Protein AF-R9INW6-F1 (afdb_monomer_lite)

Sequence (262 aa):
MNRKQKNWVVVGMIALAVILLAVSNKALAWGPTDRPTYTMAAPADHATFNSTTDSSSIGDERDFVKIVEKGVGGTYSSKIKLEPGKEYDVYIYFHNDASATYNDKDHNYAGVATDTRLVSSFPLELAAGEEGAVSGVISWASLADRDNVQKVWDEAWVTASENMTLHYVTGSAKIYNGGKANGNVLSANLFSEQGTYLGYDDLDGIVPGCDEYSGHVNYTIQTERMNKSITKPSLMMVIAAIVVSLLIVAAVIIFRRKRKGL

Foldseek 3Di:
DDDDDDDDPPPPPPPPPPDPPPPPDPDAQKDPPPDAAAAPVGFDQAFDKQRHQQDPPPHRSRQFKWKDFPPPPDDTDLEDEDEAQTKMKIKGKIARRHDLVCCDVVNPRRQKWALWFKAWDWAQWAAAQGKIWTKIKIWTDGPVGRPDIDIMMGTRMYTYNHTKGKDWPPQQKAKDAQELSHGPGWDPCSHPPSGWADFGHDSGRIAGHDDNRIIMIMTMMHMHHDPDDDDDDPPVNVVVVVVVVVVVVVVVVVVVVVVVVD

Secondary structure (DSSP, 8-state):
--------------------------S-SEE-TTS--BBTTB-BSS--BS-BSSBTTTBSTT--EEEEETTTTPPPBSEEEE-TT-EEEEEEEE-B-B-GGGGSTTTTTTT-EEEEEEEEE--SEE-TT-EEEEEEEEEEEESS-SSS-EEEEEEEEEEESSSEEEEE-TT--EEEESSTTTTPBPPGGGGSTT-EE--SSSSSS-B-SSGGG-EEEEEEEEEEE-SS---PPPHHHHHHHHHHHHHHHHHHHHHHHHHH--

Radius of gyration: 22.92 Å; chains: 1; bounding box: 42×69×60 Å

Structure (mmCIF, N/CA/C/O backbone):
data_AF-R9INW6-F1
#
_entry.id   AF-R9INW6-F1
#
loop_
_atom_site.group_PDB
_atom_site.id
_atom_site.type_symbol
_atom_site.label_atom_id
_atom_site.label_alt_id
_atom_site.label_comp_id
_atom_site.label_asym_id
_atom_site.label_entity_id
_atom_site.label_seq_id
_atom_site.pdbx_PDB_ins_code
_atom_site.Cartn_x
_atom_site.Cartn_y
_atom_site.Cartn_z
_atom_site.occupancy
_atom_site.B_iso_or_equiv
_atom_site.auth_seq_id
_atom_site.auth_comp_id
_atom_site.auth_asym_id
_atom_site.auth_atom_id
_atom_site.pdbx_PDB_model_num
ATOM 1 N N . MET A 1 1 ? 1.683 -54.802 33.602 1.00 41.62 1 MET A N 1
ATOM 2 C CA . MET A 1 1 ? 1.187 -54.291 32.309 1.00 41.62 1 MET A CA 1
ATOM 3 C C . MET A 1 1 ? -0.185 -53.656 32.519 1.00 41.62 1 MET A C 1
ATOM 5 O O . MET A 1 1 ? -1.157 -54.385 32.585 1.00 41.62 1 MET A O 1
ATOM 9 N N . ASN A 1 2 ? -0.260 -52.337 32.740 1.00 34.25 2 ASN A N 1
ATOM 10 C CA . ASN A 1 2 ? -1.267 -51.466 32.114 1.00 34.25 2 ASN A CA 1
ATOM 11 C C . ASN A 1 2 ? -1.062 -49.994 32.500 1.00 34.25 2 ASN A C 1
ATOM 13 O O . ASN A 1 2 ? -0.867 -49.636 33.659 1.00 34.25 2 ASN A O 1
ATOM 17 N N . ARG A 1 3 ? -1.030 -49.175 31.447 1.00 37.12 3 ARG A N 1
ATOM 18 C CA . ARG A 1 3 ? -0.662 -47.760 31.375 1.00 37.12 3 ARG A CA 1
ATOM 19 C C . ARG A 1 3 ? -1.661 -46.881 32.132 1.00 37.12 3 ARG A C 1
ATOM 21 O O . ARG A 1 3 ? -2.824 -46.822 31.756 1.00 37.12 3 ARG A O 1
ATOM 28 N N . LYS A 1 4 ? -1.190 -46.088 33.099 1.00 37.47 4 LYS A N 1
ATOM 29 C CA . LYS A 1 4 ? -1.870 -44.836 33.469 1.00 37.47 4 LYS A CA 1
ATOM 30 C C . LYS A 1 4 ? -1.496 -43.776 32.431 1.00 37.47 4 LYS A C 1
ATOM 32 O O . LYS A 1 4 ? -0.396 -43.228 32.480 1.00 37.47 4 LYS A O 1
ATOM 37 N N . GLN A 1 5 ? -2.389 -43.522 31.474 1.00 40.41 5 GLN A N 1
ATOM 38 C CA . GLN A 1 5 ? -2.328 -42.342 30.611 1.00 40.41 5 GLN A CA 1
ATOM 39 C C . GLN A 1 5 ? -2.392 -41.090 31.494 1.00 40.41 5 GLN A C 1
ATOM 41 O O . GLN A 1 5 ? -3.412 -40.793 32.111 1.00 40.41 5 GLN A O 1
ATOM 46 N N . LYS A 1 6 ? -1.275 -40.366 31.593 1.00 36.38 6 LYS A N 1
ATOM 47 C CA . LYS A 1 6 ? -1.270 -38.989 32.088 1.00 36.38 6 LYS A CA 1
ATOM 48 C C . LYS A 1 6 ? -1.663 -38.100 30.917 1.00 36.38 6 LYS A C 1
ATOM 50 O O . LYS A 1 6 ? -0.825 -37.817 30.067 1.00 36.38 6 LYS A O 1
ATOM 55 N N . ASN A 1 7 ? -2.922 -37.679 30.891 1.00 29.86 7 ASN A N 1
ATOM 56 C CA . ASN A 1 7 ? -3.390 -36.623 30.003 1.00 29.86 7 ASN A CA 1
ATOM 57 C C . ASN A 1 7 ? -2.601 -35.348 30.319 1.00 29.86 7 ASN A C 1
ATOM 59 O O . ASN A 1 7 ? -2.800 -34.717 31.356 1.00 29.86 7 ASN A O 1
ATOM 63 N N . TRP A 1 8 ? -1.654 -35.003 29.451 1.00 31.72 8 TRP A N 1
ATOM 64 C CA . TRP A 1 8 ? -1.099 -33.661 29.407 1.00 31.72 8 TRP A CA 1
ATOM 65 C C . TRP A 1 8 ? -2.109 -32.807 28.659 1.00 31.72 8 TRP A C 1
ATOM 67 O O . TRP A 1 8 ? -2.239 -32.911 27.443 1.00 31.72 8 TRP A O 1
ATOM 77 N N . VAL A 1 9 ? -2.842 -31.982 29.401 1.00 35.38 9 VAL A N 1
ATOM 78 C CA . VAL A 1 9 ? -3.532 -30.836 28.819 1.00 35.38 9 VAL A CA 1
ATOM 79 C C . VAL A 1 9 ? -2.435 -29.920 28.283 1.00 35.38 9 VAL A C 1
ATOM 81 O O . VAL A 1 9 ? -1.763 -29.219 29.040 1.00 35.38 9 VAL A O 1
ATOM 84 N N . VAL A 1 10 ? -2.186 -29.995 26.978 1.00 35.72 10 VAL A N 1
ATOM 85 C CA . VAL A 1 10 ? -1.446 -28.965 26.257 1.00 35.72 10 VAL A CA 1
ATOM 86 C C . VAL A 1 10 ? -2.385 -27.769 26.208 1.00 35.72 10 VAL A C 1
ATOM 88 O O . VAL A 1 10 ? -3.307 -27.726 25.401 1.00 35.72 10 VAL A O 1
ATOM 91 N N . VAL A 1 11 ? -2.198 -26.825 27.130 1.00 37.25 11 VAL A N 1
ATOM 92 C CA . VAL A 1 11 ? -2.799 -25.496 27.009 1.00 37.25 11 VAL A CA 1
ATOM 93 C C . VAL A 1 11 ? -2.090 -24.824 25.837 1.00 37.25 11 VAL A C 1
ATOM 95 O O . VAL A 1 11 ? -1.005 -24.266 25.988 1.00 37.25 11 VAL A O 1
ATOM 98 N N . GLY A 1 12 ? -2.666 -24.959 24.645 1.00 35.19 12 GLY A N 1
ATOM 99 C CA . GLY A 1 12 ? -2.312 -24.138 23.500 1.00 35.19 12 GLY A CA 1
ATOM 100 C C . GLY A 1 12 ? -2.815 -22.727 23.764 1.00 35.19 12 GLY A C 1
ATOM 101 O O . GLY A 1 12 ? -3.975 -22.428 23.503 1.00 35.19 12 GLY A O 1
ATOM 102 N N . MET A 1 13 ? -1.965 -21.870 24.327 1.00 35.41 13 MET A N 1
ATOM 103 C CA . MET A 1 13 ? -2.202 -20.433 24.275 1.00 35.41 13 MET A CA 1
ATOM 104 C C . MET A 1 13 ? -1.974 -19.993 22.831 1.00 35.41 13 MET A C 1
ATOM 106 O O . MET A 1 13 ? -0.833 -19.820 22.407 1.00 35.41 13 MET A O 1
ATOM 110 N N . ILE A 1 14 ? -3.054 -19.841 22.068 1.00 36.59 14 ILE A N 1
ATOM 111 C CA . ILE A 1 14 ? -3.031 -19.012 20.865 1.00 36.59 14 ILE A CA 1
ATOM 112 C C . ILE A 1 14 ? -2.934 -17.578 21.380 1.00 36.59 14 ILE A C 1
ATOM 114 O O . ILE A 1 14 ? -3.929 -16.971 21.770 1.00 36.59 14 ILE A O 1
ATOM 118 N N . ALA A 1 15 ? -1.708 -17.071 21.484 1.00 33.72 15 ALA A N 1
ATOM 119 C CA . ALA A 1 15 ? -1.478 -15.652 21.674 1.00 33.72 15 ALA A CA 1
ATOM 120 C C . ALA A 1 15 ? -1.827 -14.972 20.348 1.00 33.72 15 ALA A C 1
ATOM 122 O O . ALA A 1 15 ? -1.027 -14.970 19.415 1.00 33.72 15 ALA A O 1
ATOM 123 N N . LEU A 1 16 ? -3.047 -14.447 20.247 1.00 33.31 16 LEU A N 1
ATOM 124 C CA . LEU A 1 16 ? -3.368 -13.462 19.227 1.00 33.31 16 LEU A CA 1
ATOM 125 C C . LEU A 1 16 ? -2.551 -12.218 19.595 1.00 33.31 16 LEU A C 1
ATOM 127 O O . LEU A 1 16 ? -2.881 -11.511 20.548 1.00 33.31 16 LEU A O 1
ATOM 131 N N . ALA A 1 17 ? -1.410 -12.030 18.937 1.00 31.69 17 ALA A N 1
ATOM 132 C CA . ALA A 1 17 ? -0.592 -10.846 19.124 1.00 31.69 17 ALA A CA 1
ATOM 133 C C . ALA A 1 17 ? -1.387 -9.648 18.593 1.00 31.69 17 ALA A C 1
ATOM 135 O O . ALA A 1 17 ? -1.462 -9.418 17.391 1.00 31.69 17 ALA A O 1
ATOM 136 N N . VAL A 1 18 ? -2.036 -8.915 19.498 1.00 37.28 18 VAL A N 1
ATOM 137 C CA . VAL A 1 18 ? -2.578 -7.593 19.194 1.00 37.28 18 VAL A CA 1
ATOM 138 C C . VAL A 1 18 ? -1.373 -6.681 19.024 1.00 37.28 18 VAL A C 1
ATOM 140 O O . VAL A 1 18 ? -0.697 -6.332 19.994 1.00 37.28 18 VAL A O 1
ATOM 143 N N . ILE A 1 19 ? -1.066 -6.357 17.774 1.00 38.59 19 ILE A N 1
ATOM 144 C CA . ILE A 1 19 ? 0.015 -5.447 17.426 1.00 38.59 19 ILE A CA 1
ATOM 145 C C . ILE A 1 19 ? -0.443 -4.030 17.790 1.00 38.59 19 ILE A C 1
ATOM 147 O O . ILE A 1 19 ? -1.119 -3.350 17.026 1.00 38.59 19 ILE A O 1
ATOM 151 N N . LEU A 1 20 ? -0.074 -3.576 18.988 1.00 33.09 20 LEU A N 1
ATOM 152 C CA . LEU A 1 20 ? 0.017 -2.152 19.295 1.00 33.09 20 LEU A CA 1
ATOM 153 C C . LEU A 1 20 ? 1.351 -1.657 18.730 1.00 33.09 20 LEU A C 1
ATOM 155 O O . LEU A 1 20 ? 2.344 -1.562 19.453 1.00 33.09 20 LEU A O 1
ATOM 159 N N . LEU A 1 21 ? 1.394 -1.364 17.429 1.00 38.03 21 LEU A N 1
ATOM 160 C CA . LEU A 1 21 ? 2.463 -0.535 16.877 1.00 38.03 21 LEU A CA 1
ATOM 161 C C . LEU A 1 21 ? 2.268 0.870 17.450 1.00 38.03 21 LEU A C 1
ATOM 163 O O . LEU A 1 21 ? 1.513 1.683 16.927 1.00 38.03 21 LEU A O 1
ATOM 167 N N . ALA A 1 22 ? 2.922 1.144 18.577 1.00 36.22 22 ALA A N 1
ATOM 168 C CA . ALA A 1 22 ? 3.046 2.487 19.116 1.00 36.22 22 ALA A CA 1
ATOM 169 C C . ALA A 1 22 ? 3.996 3.295 18.219 1.00 36.22 22 ALA A C 1
ATOM 171 O O . ALA A 1 22 ? 5.137 3.565 18.586 1.00 36.22 22 ALA A O 1
ATOM 172 N N . VAL A 1 23 ? 3.529 3.685 17.033 1.00 39.75 23 VAL A N 1
ATOM 173 C CA . VAL A 1 23 ? 4.171 4.740 16.246 1.00 39.75 23 VAL A CA 1
ATOM 174 C C . VAL A 1 23 ? 3.598 6.064 16.741 1.00 39.75 23 VAL A C 1
ATOM 176 O O . VAL A 1 23 ? 2.730 6.668 16.123 1.00 39.75 23 VAL A O 1
ATOM 179 N N . SER A 1 24 ? 4.039 6.513 17.919 1.00 39.91 24 SER A N 1
ATOM 180 C CA . SER A 1 24 ? 3.830 7.906 18.318 1.00 39.91 24 SER A CA 1
ATOM 181 C C . SER A 1 24 ? 5.019 8.738 17.849 1.00 39.91 24 SER A C 1
ATOM 183 O O . SER A 1 24 ? 5.870 9.129 18.642 1.00 39.91 24 SER A O 1
ATOM 185 N N . ASN A 1 25 ? 5.063 9.024 16.554 1.00 38.31 25 ASN A N 1
ATOM 186 C CA . ASN A 1 25 ? 5.745 10.208 16.057 1.00 38.31 25 ASN A CA 1
ATOM 187 C C . ASN A 1 25 ? 4.697 11.029 15.318 1.00 38.31 25 ASN A C 1
ATOM 189 O O . ASN A 1 25 ? 4.257 10.677 14.234 1.00 38.31 25 ASN A O 1
ATOM 193 N N . LYS A 1 26 ? 4.280 12.140 15.928 1.00 49.81 26 LYS A N 1
ATOM 194 C CA . LYS A 1 26 ? 3.373 13.144 15.344 1.00 49.81 26 LYS A CA 1
ATOM 195 C C . LYS A 1 26 ? 4.037 13.917 14.180 1.00 49.81 26 LYS A C 1
ATOM 197 O O . LYS A 1 26 ? 3.711 15.079 13.956 1.00 49.81 26 LYS A O 1
ATOM 202 N N . ALA A 1 27 ? 4.996 13.315 13.477 1.00 44.34 27 ALA A N 1
ATOM 203 C CA . ALA A 1 27 ? 5.835 13.959 12.479 1.00 44.34 27 ALA A CA 1
ATOM 204 C C . ALA A 1 27 ? 6.010 13.047 11.255 1.00 44.34 27 ALA A C 1
ATOM 206 O O . ALA A 1 27 ? 6.706 12.039 11.330 1.00 44.34 27 ALA A O 1
ATOM 207 N N . LEU A 1 28 ? 5.399 13.518 10.160 1.00 50.91 28 LEU A N 1
ATOM 208 C CA . LEU A 1 28 ? 5.354 13.010 8.783 1.00 50.91 28 LEU A CA 1
ATOM 209 C C . LEU A 1 28 ? 4.454 11.784 8.578 1.00 50.91 28 LEU A C 1
ATOM 211 O O . LEU A 1 28 ? 4.684 10.734 9.156 1.00 50.91 28 LEU A O 1
ATOM 215 N N . ALA A 1 29 ? 3.411 11.987 7.761 1.00 70.44 29 ALA A N 1
ATOM 216 C CA . ALA A 1 29 ? 2.407 10.985 7.407 1.00 70.44 29 ALA A CA 1
ATOM 217 C C . ALA A 1 29 ? 2.980 9.858 6.535 1.00 70.44 29 ALA A C 1
ATOM 219 O O . ALA A 1 29 ? 2.350 8.827 6.426 1.00 70.44 29 ALA A O 1
ATOM 220 N N . TRP A 1 30 ? 4.179 10.033 5.968 1.00 83.62 30 TRP A N 1
ATOM 221 C CA . TRP A 1 30 ? 4.824 9.093 5.057 1.00 83.62 30 TRP A CA 1
ATOM 222 C C . TRP A 1 30 ? 6.335 9.023 5.270 1.00 83.62 30 TRP A C 1
ATOM 224 O O . TRP A 1 30 ? 6.972 9.984 5.713 1.00 83.62 30 TRP A O 1
ATOM 234 N N . GLY A 1 31 ? 6.935 7.884 4.921 1.00 88.69 31 GLY A N 1
ATOM 235 C CA . GLY A 1 31 ? 8.380 7.676 4.987 1.00 88.69 31 GLY A CA 1
ATOM 236 C C . GLY A 1 31 ? 8.869 6.445 4.210 1.00 88.69 31 GLY A C 1
ATOM 237 O O . GLY A 1 31 ? 8.050 5.739 3.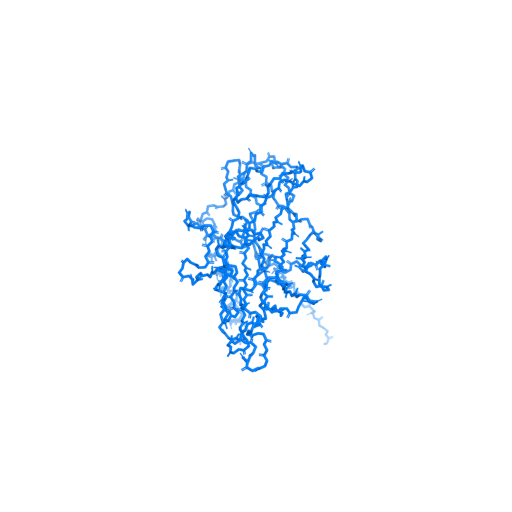620 1.00 88.69 31 GLY A O 1
ATOM 238 N N . PRO A 1 32 ? 10.193 6.206 4.121 1.00 90.62 32 PRO A N 1
ATOM 239 C CA . PRO A 1 32 ? 11.281 6.990 4.714 1.00 90.62 32 PRO A CA 1
ATOM 240 C C . PRO A 1 32 ? 11.343 8.419 4.174 1.00 90.62 32 PRO A C 1
ATOM 242 O O . PRO A 1 32 ? 10.980 8.665 3.026 1.00 90.62 32 PRO A O 1
ATOM 245 N N . THR A 1 33 ? 11.770 9.361 5.010 1.00 84.50 33 THR A N 1
ATOM 246 C CA . THR A 1 33 ? 11.747 10.806 4.710 1.00 84.50 33 THR A CA 1
ATOM 247 C C . THR A 1 33 ? 12.959 11.269 3.905 1.00 84.50 33 THR A C 1
ATOM 249 O O . THR A 1 33 ? 12.944 12.341 3.315 1.00 84.50 33 THR A O 1
ATOM 252 N N . ASP A 1 34 ? 14.017 10.468 3.915 1.00 85.88 34 ASP A N 1
ATOM 253 C CA . ASP A 1 34 ? 15.289 10.649 3.221 1.00 85.88 34 ASP A CA 1
ATOM 254 C C . ASP A 1 34 ? 15.361 9.877 1.892 1.00 85.88 34 ASP A C 1
ATOM 256 O O . ASP A 1 34 ? 16.408 9.875 1.244 1.00 85.88 34 ASP A O 1
ATOM 260 N N . ARG A 1 35 ? 14.261 9.236 1.464 1.00 89.88 35 ARG A N 1
ATOM 261 C CA . ARG A 1 35 ? 14.231 8.504 0.194 1.00 89.88 35 ARG A CA 1
ATOM 262 C C . ARG A 1 35 ? 14.317 9.457 -1.010 1.00 89.88 35 ARG A C 1
ATOM 264 O O . ARG A 1 35 ? 13.732 10.543 -0.954 1.00 89.88 35 ARG A O 1
ATOM 271 N N . PRO A 1 36 ? 14.994 9.062 -2.105 1.00 94.00 36 PRO A N 1
ATOM 272 C CA . PRO A 1 36 ? 14.962 9.808 -3.357 1.00 94.00 36 PRO A CA 1
ATOM 273 C C . PRO A 1 36 ? 13.531 10.008 -3.859 1.00 94.00 36 PRO A C 1
ATOM 275 O O . PRO A 1 36 ? 12.667 9.154 -3.669 1.00 94.00 36 PRO A O 1
ATOM 278 N N . THR A 1 37 ? 13.296 11.137 -4.516 1.00 96.25 37 THR A N 1
ATOM 279 C CA . THR A 1 37 ? 12.024 11.447 -5.171 1.00 96.25 37 THR A CA 1
ATOM 280 C C . THR A 1 37 ? 12.223 11.580 -6.665 1.00 96.25 37 THR A C 1
ATOM 282 O O . THR A 1 37 ? 13.268 12.058 -7.110 1.00 96.25 37 THR A O 1
ATOM 285 N N . TYR A 1 38 ? 11.187 11.237 -7.413 1.00 97.62 38 TYR A N 1
ATOM 286 C CA . TYR A 1 38 ? 11.186 11.213 -8.867 1.00 97.62 38 TYR A CA 1
ATOM 287 C C . TYR A 1 38 ? 10.062 12.087 -9.416 1.00 97.62 38 TYR A C 1
ATOM 289 O O . TYR A 1 38 ? 9.224 12.612 -8.672 1.00 97.62 38 TYR A O 1
ATOM 297 N N . THR A 1 39 ? 10.066 12.266 -10.730 1.00 97.56 39 THR A N 1
ATOM 298 C CA . THR A 1 39 ? 8.959 12.896 -11.447 1.00 97.56 39 THR A CA 1
ATOM 299 C C . THR A 1 39 ? 8.544 12.029 -12.620 1.00 97.56 39 THR A C 1
ATOM 301 O O . THR A 1 39 ? 9.339 11.236 -13.121 1.00 97.56 39 THR A O 1
ATOM 304 N N . MET A 1 40 ? 7.339 12.243 -13.134 1.00 94.12 40 MET A N 1
ATOM 305 C CA . MET A 1 40 ? 6.855 11.600 -14.362 1.00 94.12 40 MET A CA 1
ATOM 306 C C . MET A 1 40 ? 7.831 11.782 -15.540 1.00 94.12 40 MET A C 1
ATOM 308 O O . MET A 1 40 ? 7.964 10.915 -16.400 1.00 94.12 40 MET A O 1
ATOM 312 N N . ALA A 1 41 ? 8.532 12.921 -15.588 1.00 96.00 41 ALA A N 1
ATOM 313 C CA . ALA A 1 41 ? 9.523 13.227 -16.622 1.00 96.00 41 ALA A CA 1
ATOM 314 C C . ALA A 1 41 ? 10.914 12.617 -16.355 1.00 96.00 41 ALA A C 1
ATOM 316 O O . ALA A 1 41 ? 11.729 12.532 -17.275 1.00 96.00 41 ALA A O 1
ATOM 317 N N . ALA A 1 42 ? 11.199 12.228 -15.112 1.00 97.25 42 ALA A N 1
ATOM 318 C CA . ALA A 1 42 ? 12.457 11.636 -14.672 1.00 97.25 42 ALA A CA 1
ATOM 319 C C . ALA A 1 42 ? 12.176 10.467 -13.702 1.00 97.25 42 ALA A C 1
ATOM 321 O O . ALA A 1 42 ? 12.422 10.604 -12.498 1.00 97.25 42 ALA A O 1
ATOM 322 N N . PRO A 1 43 ? 11.630 9.345 -14.214 1.00 97.44 43 PRO A N 1
ATOM 323 C CA . PRO A 1 43 ? 11.335 8.150 -13.421 1.00 97.44 43 PRO A CA 1
ATOM 324 C C . PRO A 1 43 ? 12.611 7.476 -12.898 1.00 97.44 43 PRO A C 1
ATOM 326 O O . PRO A 1 43 ? 13.720 7.752 -13.367 1.00 97.44 43 PRO A O 1
ATOM 329 N N . ALA A 1 44 ? 12.454 6.562 -11.940 1.00 97.50 44 ALA A N 1
ATOM 330 C CA . ALA A 1 44 ? 13.570 5.824 -11.361 1.00 97.50 44 ALA A CA 1
ATOM 331 C C . ALA A 1 44 ? 14.202 4.846 -12.367 1.00 97.50 44 ALA A C 1
ATOM 333 O O . ALA A 1 44 ? 13.558 4.356 -13.297 1.00 97.50 44 ALA A O 1
ATOM 334 N N . ASP A 1 45 ? 15.478 4.528 -12.159 1.00 97.12 45 ASP A N 1
ATOM 335 C CA . ASP A 1 45 ? 16.213 3.517 -12.930 1.00 97.12 45 ASP A CA 1
ATOM 336 C C . ASP A 1 45 ? 16.192 2.119 -12.290 1.00 97.12 45 ASP A C 1
ATOM 338 O O . ASP A 1 45 ? 16.749 1.160 -12.825 1.00 97.12 45 ASP A O 1
ATOM 342 N N . HIS A 1 46 ? 15.525 1.989 -11.145 1.00 96.94 46 HIS A N 1
ATOM 343 C CA . HIS A 1 46 ? 15.373 0.746 -10.406 1.00 96.94 46 HIS A CA 1
ATOM 344 C C . HIS A 1 46 ? 14.052 0.725 -9.645 1.00 96.94 46 HIS A C 1
ATOM 346 O O . HIS A 1 46 ? 13.479 1.774 -9.340 1.00 96.94 46 HIS A O 1
ATOM 352 N N . ALA A 1 47 ? 13.601 -0.485 -9.310 1.00 97.69 47 ALA A N 1
ATOM 353 C CA . ALA A 1 47 ? 12.375 -0.720 -8.562 1.00 97.69 47 ALA A CA 1
ATOM 354 C C . ALA A 1 47 ? 12.297 0.155 -7.301 1.00 97.69 47 ALA A C 1
ATOM 356 O O . ALA A 1 47 ? 13.068 -0.037 -6.354 1.00 97.69 47 ALA A O 1
ATOM 357 N N . THR A 1 48 ? 11.346 1.085 -7.300 1.00 97.12 48 THR A N 1
ATOM 358 C CA . THR A 1 48 ? 11.120 2.081 -6.248 1.00 97.12 48 THR A CA 1
ATOM 359 C C . THR A 1 48 ? 9.636 2.374 -6.185 1.00 97.12 48 THR A C 1
ATOM 361 O O . THR A 1 48 ? 9.028 2.555 -7.229 1.00 97.12 48 THR A O 1
ATOM 364 N N . PHE A 1 49 ? 9.045 2.4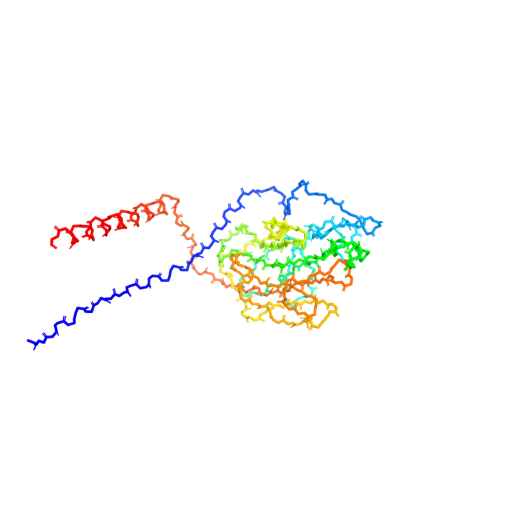28 -4.993 1.00 98.38 49 PHE A N 1
ATOM 365 C CA . PHE A 1 49 ? 7.609 2.674 -4.872 1.00 98.38 49 PHE A CA 1
ATOM 366 C C . PHE A 1 49 ? 7.267 4.089 -4.421 1.00 98.38 49 PHE A C 1
ATOM 368 O O . PHE A 1 49 ? 7.921 4.633 -3.522 1.00 98.38 49 PHE A O 1
ATOM 375 N N . ASN A 1 50 ? 6.175 4.619 -4.976 1.00 98.00 50 ASN A N 1
ATOM 376 C CA . ASN A 1 50 ? 5.415 5.754 -4.454 1.00 98.00 50 ASN A CA 1
ATOM 377 C C . ASN A 1 50 ? 6.293 6.959 -4.072 1.00 98.00 50 ASN A C 1
ATOM 379 O O . ASN A 1 50 ? 6.228 7.496 -2.966 1.00 98.00 50 ASN A O 1
ATOM 383 N N . SER A 1 51 ? 7.200 7.328 -4.956 1.00 97.06 51 SER A N 1
ATOM 384 C CA . SER A 1 51 ? 8.245 8.337 -4.807 1.00 97.06 51 SER A CA 1
ATOM 385 C C . SER A 1 51 ? 8.195 9.387 -5.919 1.00 97.06 51 SER A C 1
ATOM 387 O O . SER A 1 51 ? 8.946 10.365 -5.848 1.00 97.06 51 SER A O 1
ATOM 389 N N . THR A 1 52 ? 7.293 9.245 -6.894 1.00 97.56 52 THR A N 1
ATOM 390 C CA . THR A 1 52 ? 6.949 10.296 -7.860 1.00 97.56 52 THR A CA 1
ATOM 391 C C . THR A 1 52 ? 6.136 11.415 -7.203 1.00 97.56 52 THR A C 1
ATOM 393 O O . THR A 1 52 ? 5.147 11.168 -6.517 1.00 97.56 52 THR A O 1
ATOM 396 N N . THR A 1 53 ? 6.539 12.674 -7.403 1.00 96.81 53 THR A N 1
ATOM 397 C CA . THR A 1 53 ? 5.899 13.840 -6.749 1.00 96.81 53 THR A CA 1
ATOM 398 C C . THR A 1 53 ? 4.830 14.552 -7.586 1.00 96.81 53 THR A C 1
ATOM 400 O O . THR A 1 53 ? 4.152 15.444 -7.079 1.00 96.81 53 THR A O 1
ATOM 403 N N . ASP A 1 54 ? 4.703 14.208 -8.866 1.00 96.44 54 ASP A N 1
ATOM 404 C CA . ASP A 1 54 ? 3.848 14.885 -9.851 1.00 96.44 54 ASP A CA 1
ATOM 405 C C . ASP A 1 54 ? 3.035 13.898 -10.709 1.00 96.44 54 ASP A C 1
ATOM 407 O O . ASP A 1 54 ? 2.755 14.151 -11.883 1.00 96.44 54 ASP A O 1
ATOM 411 N N . SER A 1 55 ? 2.632 12.777 -10.107 1.00 93.44 55 SER A N 1
ATOM 412 C CA . SER A 1 55 ? 1.815 11.742 -10.738 1.00 93.44 55 SER A CA 1
ATOM 413 C C . SER A 1 55 ? 0.499 12.307 -11.250 1.00 93.44 55 SER A C 1
ATOM 415 O O . SER A 1 55 ? -0.233 13.002 -10.539 1.00 93.44 55 SER A O 1
ATOM 417 N N . SER A 1 56 ? 0.154 11.960 -12.487 1.00 91.69 56 SER A N 1
ATOM 418 C CA . SER A 1 56 ? -1.128 12.356 -13.077 1.00 91.69 56 SER A CA 1
ATOM 419 C C . SER A 1 56 ? -2.334 11.677 -12.410 1.00 91.69 56 SER A C 1
ATOM 421 O O . SER A 1 56 ? -3.450 12.189 -12.509 1.00 91.69 56 SER A O 1
ATOM 423 N N . SER A 1 57 ? -2.107 10.563 -11.703 1.00 88.69 57 SER A N 1
ATOM 424 C CA . SER A 1 57 ? -3.144 9.775 -11.030 1.00 88.69 57 SER A CA 1
ATOM 425 C C . SER A 1 57 ? -3.533 10.368 -9.677 1.00 88.69 57 SER A C 1
ATOM 427 O O . SER A 1 57 ? -4.717 10.593 -9.421 1.00 88.69 57 SER A O 1
ATOM 429 N N . ILE A 1 58 ? -2.548 10.612 -8.804 1.00 91.88 58 ILE A N 1
ATOM 430 C CA . ILE A 1 58 ? -2.791 11.020 -7.408 1.00 91.88 58 ILE A CA 1
ATOM 431 C C . ILE A 1 58 ? -1.973 12.238 -6.946 1.00 91.88 58 ILE A C 1
ATOM 433 O O . ILE A 1 58 ? -2.087 12.645 -5.791 1.00 91.88 58 ILE A O 1
ATOM 437 N N . GLY A 1 59 ? -1.189 12.865 -7.827 1.00 94.56 59 GLY A N 1
ATOM 438 C CA . GLY A 1 59 ? -0.293 13.965 -7.472 1.00 94.56 59 GLY A CA 1
ATOM 439 C C . GLY A 1 59 ? 0.984 13.466 -6.798 1.00 94.56 59 GLY A C 1
ATOM 440 O O . GLY A 1 59 ? 1.801 12.800 -7.425 1.00 94.56 59 GLY A O 1
ATOM 441 N N . ASP A 1 60 ? 1.182 13.808 -5.529 1.00 95.88 60 ASP A N 1
ATOM 442 C CA . ASP A 1 60 ? 2.346 13.345 -4.772 1.00 95.88 60 ASP A CA 1
ATOM 443 C C . ASP A 1 60 ? 2.103 11.920 -4.265 1.00 95.88 60 ASP A C 1
ATOM 445 O O . ASP A 1 60 ? 1.330 11.709 -3.328 1.00 95.88 60 ASP A O 1
ATOM 449 N N . GLU A 1 61 ? 2.759 10.932 -4.876 1.00 96.88 61 GLU A N 1
ATOM 450 C CA . GLU A 1 61 ? 2.499 9.519 -4.585 1.00 96.88 61 GLU A CA 1
ATOM 451 C C . GLU A 1 61 ? 2.970 9.084 -3.205 1.00 96.88 61 GLU A C 1
ATOM 453 O O . GLU A 1 61 ? 2.670 7.974 -2.772 1.00 96.88 61 GLU A O 1
ATOM 458 N N . ARG A 1 62 ? 3.691 9.944 -2.486 1.00 96.38 62 ARG A N 1
ATOM 459 C CA . ARG A 1 62 ? 4.141 9.653 -1.128 1.00 96.38 62 ARG A CA 1
ATOM 460 C C . ARG A 1 62 ? 2.981 9.694 -0.128 1.00 96.38 62 ARG A C 1
ATOM 462 O O . ARG A 1 62 ? 3.093 9.058 0.909 1.00 96.38 62 ARG A O 1
ATOM 469 N N . ASP A 1 63 ? 1.882 10.368 -0.470 1.00 94.94 63 ASP A N 1
ATOM 470 C CA . ASP A 1 63 ? 0.608 10.425 0.262 1.00 94.94 63 ASP A CA 1
ATOM 471 C C . ASP A 1 63 ? -0.401 9.457 -0.393 1.00 94.94 63 ASP A C 1
ATOM 473 O O . ASP A 1 63 ? -1.333 9.856 -1.099 1.00 94.94 63 ASP A O 1
ATOM 477 N N . PHE A 1 64 ? -0.149 8.155 -0.226 1.00 97.38 64 PHE A N 1
ATOM 478 C CA . PHE A 1 64 ? -0.818 7.057 -0.931 1.00 97.38 64 PHE A CA 1
ATOM 479 C C . PHE A 1 64 ? -1.883 6.304 -0.130 1.00 97.38 64 PHE A C 1
ATOM 481 O O . PHE A 1 64 ? -2.584 5.470 -0.706 1.00 97.38 64 PHE A O 1
ATOM 488 N N . VAL A 1 65 ? -2.036 6.576 1.163 1.00 98.19 65 VAL A N 1
ATOM 489 C CA . VAL A 1 65 ? -3.067 6.010 2.032 1.00 98.19 65 VAL A CA 1
ATOM 490 C C . VAL A 1 65 ? -4.130 7.062 2.286 1.00 98.19 65 VAL A C 1
ATOM 492 O O . VAL A 1 65 ? -3.902 8.113 2.882 1.00 98.19 65 VAL A O 1
ATOM 495 N N . LYS A 1 66 ? -5.347 6.760 1.850 1.00 97.38 66 LYS A N 1
ATOM 496 C CA . LYS A 1 66 ? -6.503 7.642 1.978 1.00 97.38 66 LYS A CA 1
ATOM 497 C C . LYS A 1 66 ? -7.690 6.892 2.548 1.00 97.38 66 LYS A C 1
ATOM 499 O O . LYS A 1 66 ? -7.770 5.669 2.481 1.00 97.38 66 LYS A O 1
ATOM 504 N N . ILE A 1 67 ? -8.652 7.635 3.071 1.00 98.19 67 ILE A N 1
ATOM 505 C CA . ILE A 1 67 ? -9.880 7.080 3.633 1.00 98.19 67 ILE A CA 1
ATOM 506 C C . ILE A 1 67 ? -11.084 7.949 3.273 1.00 98.19 67 ILE A C 1
ATOM 508 O O . ILE A 1 67 ? -10.968 9.166 3.126 1.00 98.19 67 ILE A O 1
ATOM 512 N N . VAL A 1 68 ? -12.247 7.322 3.121 1.00 98.00 68 VAL A N 1
ATOM 513 C CA . VAL A 1 68 ? -13.525 7.995 2.863 1.00 98.00 68 VAL A CA 1
ATOM 514 C C . VAL A 1 68 ? -14.665 7.260 3.565 1.00 98.00 68 VAL A C 1
ATOM 516 O O . VAL A 1 68 ? -14.591 6.053 3.783 1.00 98.00 68 VAL A O 1
ATOM 519 N N . GLU A 1 69 ? -15.740 7.967 3.919 1.00 98.25 69 GLU A N 1
ATOM 520 C CA . GLU A 1 69 ? -16.993 7.311 4.308 1.00 98.25 69 GLU A CA 1
ATOM 521 C C . GLU A 1 69 ? -17.596 6.589 3.095 1.00 98.25 69 GLU A C 1
ATOM 523 O O . GLU A 1 69 ? -17.731 7.153 2.003 1.00 98.25 69 GLU A O 1
ATOM 528 N N . LYS A 1 70 ? -17.952 5.321 3.278 1.00 97.25 70 LYS A N 1
ATOM 529 C CA . LYS A 1 70 ? -18.422 4.462 2.197 1.00 97.25 70 LYS A CA 1
ATOM 530 C C . LYS A 1 70 ? -19.855 4.799 1.799 1.00 97.25 70 LYS A C 1
ATOM 532 O O . LYS A 1 70 ? -20.725 5.005 2.638 1.00 97.25 70 LYS A O 1
ATOM 537 N N . GLY A 1 71 ? -20.119 4.800 0.492 1.00 92.81 71 GLY A N 1
ATOM 538 C CA . GLY A 1 71 ? -21.477 4.905 -0.056 1.00 92.81 71 GLY A CA 1
ATOM 539 C C . GLY A 1 71 ? -22.099 6.306 -0.045 1.00 92.81 71 GLY A C 1
ATOM 540 O O . GLY A 1 71 ? -23.251 6.441 -0.450 1.00 92.81 71 GLY A O 1
ATOM 541 N N . VAL A 1 72 ? -21.359 7.346 0.358 1.00 91.75 72 VAL A N 1
ATOM 542 C CA . VAL A 1 72 ? -21.865 8.736 0.409 1.00 91.75 72 VAL A CA 1
ATOM 543 C C . VAL A 1 72 ? -21.282 9.660 -0.669 1.00 91.75 72 VAL A C 1
ATOM 545 O O . VAL A 1 72 ? -21.611 10.842 -0.702 1.00 91.75 72 VAL A O 1
ATOM 548 N N . GLY A 1 73 ? -20.429 9.140 -1.562 1.00 88.88 73 GLY A N 1
ATOM 549 C CA . GLY A 1 73 ? -19.827 9.918 -2.656 1.00 88.88 73 GLY A CA 1
ATOM 550 C C . GLY A 1 73 ? -18.832 10.990 -2.192 1.00 88.88 73 GLY A C 1
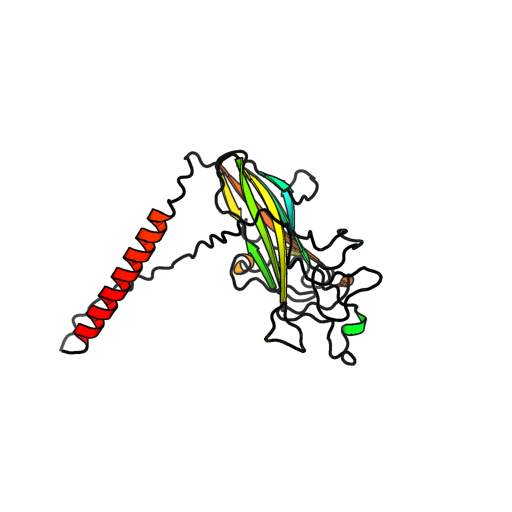ATOM 551 O O . GLY A 1 73 ? -18.711 12.029 -2.837 1.00 88.88 73 GLY A O 1
ATOM 552 N N . GLY A 1 74 ? -18.164 10.766 -1.056 1.00 90.25 74 GLY A N 1
ATOM 553 C CA . GLY A 1 74 ? -17.152 11.677 -0.521 1.00 90.25 74 GLY A CA 1
ATOM 554 C C . GLY A 1 74 ? -15.816 11.621 -1.269 1.00 90.25 74 GLY A C 1
ATOM 555 O O . GLY A 1 74 ? -15.583 10.755 -2.111 1.00 90.25 74 GLY A O 1
ATOM 556 N N . THR A 1 75 ? -14.914 12.534 -0.912 1.00 92.81 75 THR A N 1
ATOM 557 C CA . THR A 1 75 ? -13.536 12.564 -1.418 1.00 92.81 75 THR A CA 1
ATOM 558 C C . THR A 1 75 ? -12.610 11.822 -0.461 1.00 92.81 75 THR A C 1
ATOM 560 O O . THR A 1 75 ? -12.650 12.061 0.746 1.00 92.81 75 THR A O 1
ATOM 563 N N . TYR A 1 76 ? -11.745 10.967 -1.004 1.00 94.75 76 TYR A N 1
ATOM 564 C CA . TYR A 1 76 ? -10.650 10.343 -0.266 1.00 94.75 76 TYR A CA 1
ATOM 565 C C . TYR A 1 76 ? -9.734 11.397 0.369 1.00 94.75 76 TYR A C 1
ATOM 567 O O . TYR A 1 76 ? -9.249 12.304 -0.308 1.00 94.75 76 TYR A O 1
ATOM 575 N N . SER A 1 77 ? -9.487 11.281 1.672 1.00 94.50 77 SER A N 1
ATOM 576 C CA . SER A 1 77 ? -8.663 12.220 2.435 1.00 94.50 77 SER A CA 1
ATOM 577 C C . SER A 1 77 ? -7.631 11.492 3.294 1.00 94.50 77 SER A C 1
ATOM 579 O O . SER A 1 77 ? -7.808 10.330 3.650 1.00 94.50 77 SER A O 1
ATOM 581 N N . SER A 1 78 ? -6.562 12.189 3.686 1.00 94.69 78 SER A N 1
ATOM 582 C CA . SER A 1 78 ? -5.592 11.672 4.670 1.00 94.69 78 SER A CA 1
ATOM 583 C C . SER A 1 78 ? -6.048 11.916 6.115 1.00 94.69 78 SER A C 1
ATOM 585 O O . SER A 1 78 ? -5.322 11.596 7.052 1.00 94.69 78 SER A O 1
ATOM 587 N N . LYS A 1 79 ? -7.222 12.539 6.324 1.00 95.75 79 LYS A N 1
ATOM 588 C CA . LYS A 1 79 ? -7.808 12.816 7.645 1.00 95.75 79 LYS A CA 1
ATOM 589 C C . LYS A 1 79 ? -9.329 12.746 7.612 1.00 95.75 79 LYS A C 1
ATOM 591 O O . LYS A 1 79 ? -9.948 13.433 6.797 1.00 95.75 79 LYS A O 1
ATOM 596 N N . ILE A 1 80 ? -9.937 12.000 8.531 1.00 97.25 80 ILE A N 1
ATOM 597 C CA . ILE A 1 80 ? -11.399 11.902 8.639 1.00 97.25 80 ILE A CA 1
ATOM 598 C C . ILE A 1 80 ? -11.861 11.726 10.088 1.00 97.25 80 ILE A C 1
ATOM 600 O O . ILE A 1 80 ? -11.156 11.175 10.933 1.00 97.25 80 ILE A O 1
ATOM 604 N N . LYS A 1 81 ? -13.084 12.174 10.376 1.00 98.19 81 LYS A N 1
ATOM 605 C CA . LYS A 1 81 ? -13.776 11.860 11.625 1.00 98.19 81 LYS A CA 1
ATOM 606 C C . LYS A 1 81 ? -14.632 10.607 11.436 1.00 98.19 81 LYS A C 1
ATOM 608 O O . LYS A 1 81 ? -15.447 10.560 10.519 1.00 98.19 81 LYS A O 1
ATOM 613 N N . LEU A 1 82 ? -14.465 9.623 12.311 1.00 98.44 82 LEU A N 1
ATOM 614 C CA . LEU A 1 82 ? -15.266 8.404 12.324 1.00 98.44 82 LEU A CA 1
ATOM 615 C C . LEU A 1 82 ? -16.488 8.573 13.221 1.00 98.44 82 LEU A C 1
ATOM 617 O O . LEU A 1 82 ? -16.397 9.173 14.294 1.00 98.44 82 LEU A O 1
ATOM 621 N N . GLU A 1 83 ? -17.607 7.989 12.814 1.00 98.00 83 GLU A N 1
ATOM 622 C CA . GLU A 1 83 ? -18.836 7.890 13.595 1.00 98.00 83 GLU A CA 1
ATOM 623 C C . GLU A 1 83 ? -19.221 6.414 13.754 1.00 98.00 83 GLU A C 1
ATOM 625 O O . GLU A 1 83 ? -18.981 5.631 12.832 1.00 98.00 83 GLU A O 1
ATOM 630 N N . PRO A 1 84 ? -19.794 6.000 14.900 1.00 97.38 84 PRO A N 1
ATOM 631 C CA . PRO A 1 84 ? -20.215 4.618 15.098 1.00 97.38 84 PRO A CA 1
ATOM 632 C C . PRO A 1 84 ? -21.306 4.163 14.121 1.00 97.38 84 PRO A C 1
ATOM 634 O O . PRO A 1 84 ? -22.226 4.922 13.821 1.00 97.38 84 PRO A O 1
ATOM 637 N N . GLY A 1 85 ? -21.269 2.889 13.728 1.00 97.38 85 GLY A N 1
ATOM 638 C CA . GLY A 1 85 ? -22.283 2.266 12.873 1.00 97.38 85 GLY A CA 1
ATOM 639 C C . GLY A 1 85 ? -22.115 2.567 11.384 1.00 97.38 85 GLY A C 1
ATOM 640 O O . GLY A 1 85 ? -23.034 2.299 10.612 1.00 97.38 85 GLY A O 1
ATOM 641 N N . LYS A 1 86 ? -20.971 3.129 10.984 1.00 98.38 86 LYS A N 1
ATOM 642 C CA . LYS A 1 86 ? -20.653 3.474 9.597 1.00 98.38 86 LYS A CA 1
ATOM 643 C C . LYS A 1 86 ? -19.564 2.571 9.032 1.00 98.38 86 LYS A C 1
ATOM 645 O O . LYS A 1 86 ? -18.822 1.917 9.764 1.00 98.38 86 LYS A O 1
ATOM 650 N N . GLU A 1 87 ? -19.473 2.561 7.709 1.00 98.56 87 GLU A N 1
ATOM 651 C CA . GLU A 1 87 ? -18.394 1.916 6.970 1.00 98.56 87 GLU A CA 1
ATOM 652 C C . GLU A 1 87 ? -17.510 2.971 6.304 1.00 98.56 87 GLU A C 1
ATOM 654 O O . GLU A 1 87 ? -17.990 4.005 5.834 1.00 98.56 87 GLU A O 1
ATOM 659 N N . TYR A 1 88 ? -16.216 2.686 6.246 1.00 98.69 88 TYR A N 1
ATOM 660 C CA . TYR A 1 88 ? -15.203 3.547 5.657 1.00 98.69 88 TYR A CA 1
ATOM 661 C C . TYR A 1 88 ? -14.336 2.728 4.714 1.00 98.69 88 TYR A C 1
ATOM 663 O O . TYR A 1 88 ? -13.855 1.662 5.097 1.00 98.69 88 TYR A O 1
ATOM 671 N N . ASP A 1 89 ? -14.131 3.224 3.499 1.00 98.50 89 ASP A N 1
ATOM 672 C CA . ASP A 1 89 ? -13.220 2.606 2.544 1.00 98.50 89 ASP A CA 1
ATOM 673 C C . ASP A 1 89 ? -11.837 3.232 2.687 1.00 98.50 89 ASP A C 1
ATOM 675 O O . ASP A 1 89 ? -11.666 4.448 2.570 1.00 98.50 89 ASP A O 1
ATOM 679 N N . VAL A 1 90 ? -10.852 2.380 2.942 1.00 98.69 90 VAL A N 1
ATOM 680 C CA . VAL A 1 90 ? -9.430 2.711 2.895 1.00 98.69 90 VAL A CA 1
ATOM 681 C C . VAL A 1 90 ? -8.940 2.436 1.484 1.00 98.69 90 VAL A C 1
ATOM 683 O O . VAL A 1 90 ? -9.259 1.390 0.928 1.00 98.69 90 VAL A O 1
ATOM 686 N N . TYR A 1 91 ? -8.172 3.365 0.933 1.00 98.31 91 TYR A N 1
ATOM 687 C CA . TYR A 1 91 ? -7.537 3.304 -0.377 1.00 98.31 91 TYR A CA 1
ATOM 688 C C . TYR A 1 91 ? -6.026 3.382 -0.191 1.00 98.31 91 TYR A C 1
ATOM 690 O O . TYR A 1 91 ? -5.541 4.276 0.500 1.00 98.31 91 TYR A O 1
ATOM 698 N N . ILE A 1 92 ? -5.292 2.448 -0.788 1.00 98.75 92 ILE A N 1
ATOM 699 C CA . ILE A 1 92 ? -3.830 2.388 -0.733 1.00 98.75 92 ILE A CA 1
ATOM 700 C C . ILE A 1 92 ? -3.304 2.281 -2.159 1.00 98.75 92 ILE A C 1
ATOM 702 O O . ILE A 1 92 ? -3.421 1.221 -2.774 1.00 98.75 92 ILE A O 1
ATOM 706 N N . TYR A 1 93 ? -2.741 3.363 -2.687 1.00 98.69 93 TYR A N 1
ATOM 707 C CA . TYR A 1 93 ? -2.127 3.373 -4.013 1.00 98.69 93 TYR A CA 1
ATOM 708 C C . TYR A 1 93 ? -0.746 2.721 -3.987 1.00 98.69 93 TYR A C 1
ATOM 710 O O . TYR A 1 93 ? 0.016 2.901 -3.037 1.00 98.69 93 TYR A O 1
ATOM 718 N N . PHE A 1 94 ? -0.410 1.989 -5.043 1.00 98.75 94 PHE A N 1
ATOM 719 C CA . PHE A 1 94 ? 0.932 1.477 -5.272 1.00 98.75 94 PHE A CA 1
ATOM 720 C C . PHE A 1 94 ? 1.353 1.753 -6.712 1.00 98.75 94 PHE A C 1
ATOM 722 O O . PHE A 1 94 ? 0.597 1.529 -7.660 1.00 98.75 94 PHE A O 1
ATOM 729 N N . HIS A 1 95 ? 2.593 2.182 -6.873 1.00 98.62 95 HIS A N 1
ATOM 730 C CA . HIS A 1 95 ? 3.219 2.353 -8.171 1.00 98.62 95 HIS A CA 1
ATOM 731 C C . HIS A 1 95 ? 4.711 2.107 -8.030 1.00 98.62 95 HIS A C 1
ATOM 733 O O . HIS A 1 95 ? 5.348 2.673 -7.147 1.00 98.62 95 HIS A O 1
ATOM 739 N N . ASN A 1 96 ? 5.243 1.231 -8.879 1.00 98.50 96 ASN A N 1
ATOM 740 C CA . ASN A 1 96 ? 6.677 1.092 -9.051 1.00 98.50 96 ASN A CA 1
ATOM 741 C C . ASN A 1 96 ? 7.152 2.151 -10.061 1.00 98.50 96 ASN A C 1
ATOM 743 O O . ASN A 1 96 ? 7.009 1.964 -11.268 1.00 98.50 96 ASN A O 1
ATOM 747 N N . ASP A 1 97 ? 7.740 3.229 -9.551 1.00 98.19 97 ASP A N 1
ATOM 748 C CA . ASP A 1 97 ? 8.191 4.421 -10.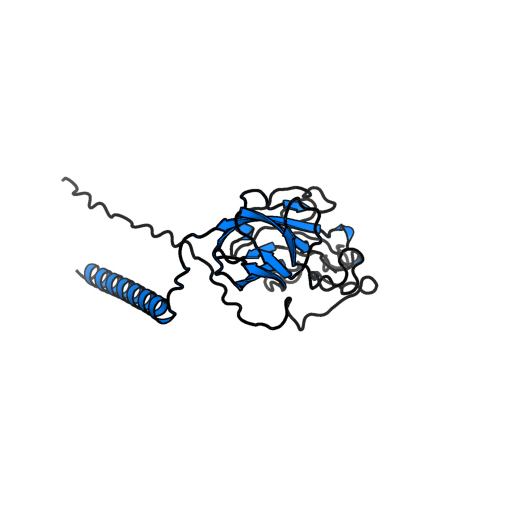280 1.00 98.19 97 ASP A CA 1
ATOM 749 C C . ASP A 1 97 ? 9.378 4.190 -11.219 1.00 98.19 97 ASP A C 1
ATOM 751 O O . ASP A 1 97 ? 9.903 5.135 -11.816 1.00 98.19 97 ASP A O 1
ATOM 755 N N . ALA A 1 98 ? 9.863 2.954 -11.327 1.00 97.88 98 ALA A N 1
ATOM 756 C CA . ALA A 1 98 ? 10.897 2.632 -12.289 1.00 97.88 98 ALA A CA 1
ATOM 757 C C . ALA A 1 98 ? 10.384 2.829 -13.721 1.00 97.88 98 ALA A C 1
ATOM 759 O O . ALA A 1 98 ? 9.267 2.447 -14.059 1.00 97.88 98 ALA A O 1
ATOM 760 N N . SER A 1 99 ? 11.217 3.374 -14.603 1.00 97.88 99 SER A N 1
ATOM 761 C CA . SER A 1 99 ? 10.890 3.431 -16.028 1.00 97.88 99 SER A CA 1
ATOM 762 C C . SER A 1 99 ? 10.757 2.029 -16.618 1.00 97.88 99 SER A C 1
ATOM 764 O O . SER A 1 99 ? 11.581 1.151 -16.344 1.00 97.88 99 SER A O 1
ATOM 766 N N . ALA A 1 100 ? 9.800 1.854 -17.534 1.00 97.44 100 ALA A N 1
ATOM 767 C CA . ALA A 1 100 ? 9.646 0.620 -18.300 1.00 97.44 100 ALA A CA 1
ATOM 768 C C . ALA A 1 100 ? 10.915 0.230 -19.080 1.00 97.44 100 ALA A C 1
ATOM 770 O O . ALA A 1 100 ? 11.127 -0.953 -19.342 1.00 97.44 100 ALA A O 1
ATOM 771 N N . THR A 1 101 ? 11.796 1.193 -19.387 1.00 97.94 101 THR A N 1
ATOM 772 C CA . THR A 1 101 ? 13.125 0.941 -19.971 1.00 97.94 101 THR A CA 1
ATOM 773 C C . THR A 1 101 ? 13.920 -0.100 -19.179 1.00 97.94 101 THR A C 1
ATOM 775 O O . THR A 1 101 ? 14.626 -0.900 -19.776 1.00 97.94 101 THR A O 1
ATOM 778 N N . TYR A 1 102 ? 13.789 -0.139 -17.849 1.00 97.56 102 TYR A N 1
ATOM 779 C CA . TYR A 1 102 ? 14.562 -1.041 -16.990 1.00 97.56 102 TYR A CA 1
ATOM 780 C C . TYR A 1 102 ? 13.861 -2.379 -16.714 1.00 97.56 102 TYR A C 1
ATOM 782 O O . TYR A 1 102 ? 14.361 -3.183 -15.924 1.00 97.56 102 TYR A O 1
ATOM 790 N N . ASN A 1 103 ? 12.720 -2.648 -17.358 1.00 97.38 103 ASN A N 1
ATOM 791 C CA . ASN A 1 103 ? 11.977 -3.902 -17.196 1.00 97.38 103 ASN A CA 1
ATOM 792 C C . ASN A 1 103 ? 12.516 -5.051 -18.061 1.00 97.38 103 ASN A C 1
ATOM 794 O O . ASN A 1 103 ? 11.985 -6.156 -17.989 1.00 97.38 103 ASN A O 1
ATOM 798 N N . ASP A 1 104 ? 13.518 -4.817 -18.906 1.00 96.88 104 ASP A N 1
ATOM 799 C CA . ASP A 1 104 ? 14.017 -5.822 -19.842 1.00 96.88 104 ASP A CA 1
ATOM 800 C C . ASP A 1 104 ? 15.271 -6.557 -19.341 1.00 96.88 104 ASP A C 1
ATOM 802 O O . ASP A 1 104 ? 15.896 -6.223 -18.332 1.00 96.88 104 ASP A O 1
ATOM 806 N N . LYS A 1 105 ? 15.649 -7.596 -20.087 1.00 96.50 105 LYS A N 1
ATOM 807 C CA . LYS A 1 105 ? 16.820 -8.419 -19.790 1.00 96.50 105 LYS A CA 1
ATOM 808 C C . LYS A 1 105 ? 18.141 -7.658 -19.929 1.00 96.50 105 LYS A C 1
ATOM 810 O O . LYS A 1 105 ? 19.074 -7.969 -19.191 1.00 96.50 105 LYS A O 1
ATOM 815 N N . ASP A 1 106 ? 18.235 -6.714 -20.859 1.00 97.19 106 ASP A N 1
ATOM 816 C CA . ASP A 1 106 ? 19.473 -5.977 -21.135 1.00 97.19 106 ASP A CA 1
ATOM 817 C C . ASP A 1 106 ? 19.815 -5.031 -19.972 1.00 97.19 106 ASP A C 1
ATOM 819 O O . ASP A 1 106 ? 20.987 -4.797 -19.676 1.00 97.19 106 ASP A O 1
ATOM 823 N N . HIS A 1 107 ? 18.794 -4.602 -19.228 1.00 96.44 107 HIS A N 1
ATOM 824 C CA . HIS A 1 107 ? 18.898 -3.861 -17.973 1.00 96.44 107 HIS A CA 1
ATOM 825 C C . HIS A 1 107 ? 18.827 -4.760 -16.728 1.00 96.44 107 HIS A C 1
ATOM 827 O O . HIS A 1 107 ? 18.641 -4.272 -15.613 1.00 96.44 107 HIS A O 1
ATOM 833 N N . ASN A 1 108 ? 18.978 -6.080 -16.889 1.00 95.81 108 ASN A N 1
ATOM 834 C CA . ASN A 1 108 ? 18.880 -7.081 -15.819 1.00 95.81 108 ASN A CA 1
ATOM 835 C C . ASN A 1 108 ? 17.572 -7.012 -15.010 1.00 95.81 108 ASN A C 1
ATOM 837 O O . ASN A 1 108 ? 17.549 -7.411 -13.845 1.00 95.81 108 ASN A O 1
ATOM 841 N N . TYR A 1 109 ? 16.490 -6.525 -15.624 1.00 96.81 109 TYR A N 1
ATOM 842 C CA . TYR A 1 109 ? 15.188 -6.301 -14.997 1.00 96.81 109 TYR A CA 1
ATOM 843 C C . TYR A 1 109 ? 15.267 -5.408 -13.745 1.00 96.81 109 TYR A C 1
ATOM 845 O O . TYR A 1 109 ? 14.526 -5.622 -12.785 1.00 96.81 109 TYR A O 1
ATOM 853 N N . ALA A 1 110 ? 16.175 -4.426 -13.719 1.00 97.19 110 ALA A N 1
ATOM 854 C CA . ALA A 1 110 ? 16.361 -3.531 -12.574 1.00 97.19 110 ALA A CA 1
ATOM 855 C C . ALA A 1 110 ? 15.078 -2.774 -12.179 1.00 97.19 110 ALA A C 1
ATOM 857 O O . ALA A 1 110 ? 14.873 -2.483 -10.999 1.00 97.19 110 ALA A O 1
ATOM 858 N N . GLY A 1 111 ? 14.197 -2.503 -13.145 1.00 97.50 111 GLY A N 1
ATOM 859 C CA . GLY A 1 111 ? 12.899 -1.866 -12.933 1.00 97.50 111 GLY A CA 1
ATOM 860 C C . GLY A 1 111 ? 11.814 -2.798 -12.398 1.00 97.50 111 GLY A C 1
ATOM 861 O O . GLY A 1 111 ? 10.745 -2.321 -12.039 1.00 97.50 111 GLY A O 1
ATOM 862 N N . VAL A 1 112 ? 12.057 -4.109 -12.296 1.00 98.06 112 VAL A N 1
ATOM 863 C CA . VAL A 1 112 ? 11.059 -5.076 -11.817 1.00 98.06 112 VAL A CA 1
ATOM 864 C C . VAL A 1 112 ? 11.227 -5.325 -10.321 1.00 98.06 112 VAL A C 1
ATOM 866 O O . VAL A 1 112 ? 12.234 -5.875 -9.864 1.00 98.06 112 VAL A O 1
ATOM 869 N N . ALA A 1 113 ? 10.201 -4.966 -9.554 1.00 98.38 113 ALA A N 1
ATOM 870 C CA . ALA A 1 113 ? 10.112 -5.288 -8.140 1.00 98.38 113 ALA A CA 1
ATOM 871 C C . ALA A 1 113 ? 9.695 -6.746 -7.934 1.00 98.38 113 ALA A C 1
ATOM 873 O O . ALA A 1 113 ? 8.899 -7.304 -8.694 1.00 98.38 113 ALA A O 1
ATOM 874 N N . THR A 1 114 ? 10.211 -7.360 -6.873 1.00 98.06 114 THR A N 1
ATOM 875 C CA . THR A 1 114 ? 9.901 -8.739 -6.489 1.00 98.06 114 THR A CA 1
ATOM 876 C C . THR A 1 114 ? 9.638 -8.867 -4.999 1.00 98.06 114 THR A C 1
ATOM 878 O O . THR A 1 114 ? 10.050 -8.014 -4.224 1.00 98.06 114 THR A O 1
ATOM 881 N N . ASP A 1 115 ? 8.949 -9.936 -4.591 1.00 97.69 115 ASP A N 1
ATOM 882 C CA . ASP A 1 115 ? 8.419 -10.078 -3.225 1.00 97.69 115 ASP A CA 1
ATOM 883 C C . ASP A 1 115 ? 7.652 -8.819 -2.767 1.00 97.69 115 ASP A C 1
ATOM 885 O O . ASP A 1 115 ? 7.683 -8.435 -1.601 1.00 97.69 115 ASP A O 1
ATOM 889 N N . THR A 1 116 ? 6.971 -8.158 -3.711 1.00 98.69 116 THR A N 1
ATOM 890 C CA . THR A 1 116 ? 6.199 -6.945 -3.449 1.00 98.69 116 THR A CA 1
ATOM 891 C C . THR A 1 116 ? 5.001 -7.282 -2.578 1.00 98.69 116 THR A C 1
ATOM 893 O O . THR A 1 116 ? 4.139 -8.083 -2.956 1.00 98.69 116 THR A O 1
ATOM 896 N N . ARG A 1 117 ? 4.930 -6.663 -1.404 1.00 98.69 117 ARG A N 1
ATOM 897 C CA . ARG A 1 117 ? 3.908 -6.935 -0.396 1.00 98.69 117 ARG A CA 1
ATOM 898 C C . ARG A 1 117 ? 3.284 -5.661 0.119 1.00 98.69 117 ARG A C 1
ATOM 900 O O . ARG A 1 117 ? 3.946 -4.634 0.227 1.00 98.69 117 ARG A O 1
ATOM 907 N N . LEU A 1 118 ? 2.027 -5.793 0.521 1.00 98.88 118 LEU A N 1
ATOM 908 C CA . LEU A 1 118 ? 1.311 -4.794 1.290 1.00 98.88 118 LEU A CA 1
ATOM 909 C C . LEU A 1 118 ? 1.001 -5.326 2.689 1.00 98.88 118 LEU A C 1
ATOM 911 O O . LEU A 1 118 ? 0.420 -6.405 2.846 1.00 98.88 118 LEU A O 1
ATOM 915 N N . VAL A 1 119 ? 1.344 -4.523 3.690 1.00 98.75 119 VAL A N 1
ATOM 916 C CA . VAL A 1 119 ? 0.869 -4.641 5.071 1.00 98.75 119 VAL A CA 1
ATOM 917 C C . VAL A 1 119 ? 0.020 -3.415 5.380 1.00 98.75 119 VAL A C 1
ATOM 919 O O . VAL A 1 119 ? 0.394 -2.299 5.033 1.00 98.75 119 VAL A O 1
ATOM 922 N N . SER A 1 120 ? -1.111 -3.600 6.051 1.00 98.25 120 SER A N 1
ATOM 923 C CA . SER A 1 120 ? -1.922 -2.501 6.568 1.00 98.25 120 SER A CA 1
ATOM 924 C C . SER A 1 120 ? -2.270 -2.726 8.033 1.00 98.25 120 SER A C 1
ATOM 926 O O . SER A 1 120 ? -2.348 -3.862 8.503 1.00 98.25 120 SER A O 1
ATOM 928 N N . SER A 1 121 ? -2.470 -1.641 8.774 1.00 97.25 121 SER A N 1
ATOM 929 C CA . SER A 1 121 ? -2.918 -1.698 10.164 1.00 97.25 121 SER A CA 1
ATOM 930 C C . SER A 1 121 ? -3.817 -0.515 10.499 1.00 97.25 121 SER A C 1
ATOM 932 O O . SER A 1 121 ? -3.721 0.540 9.879 1.00 97.25 121 SER A O 1
ATOM 934 N N . PHE A 1 122 ? -4.699 -0.695 11.475 1.00 97.62 122 PHE A N 1
ATOM 935 C CA . PHE A 1 122 ? -5.585 0.344 11.989 1.00 97.62 122 PHE A CA 1
ATOM 936 C C . PHE A 1 122 ? -5.899 0.057 13.468 1.00 97.62 122 PHE A C 1
ATOM 938 O O . PHE A 1 122 ? -5.784 -1.095 13.906 1.00 97.62 122 PHE A O 1
ATOM 945 N N . PRO A 1 123 ? -6.268 1.069 14.274 1.00 96.12 123 PRO A N 1
ATOM 946 C CA . PRO A 1 123 ? -6.648 0.858 15.669 1.00 96.12 123 PRO A CA 1
ATOM 947 C C . PRO A 1 123 ? -7.919 0.011 15.759 1.00 96.12 123 PRO A C 1
ATOM 949 O O . PRO A 1 123 ? -8.891 0.298 15.075 1.00 96.12 123 PRO A O 1
ATOM 952 N N . LEU A 1 124 ? -7.947 -0.989 16.641 1.00 95.75 124 LEU A N 1
ATOM 953 C CA . LEU A 1 124 ? -9.144 -1.818 16.861 1.00 95.75 124 LEU A CA 1
ATOM 954 C C . LEU A 1 124 ? -10.189 -1.135 17.755 1.00 95.75 124 LEU A C 1
ATOM 956 O O . LEU A 1 124 ? -11.362 -1.498 17.732 1.00 95.75 124 LEU A O 1
ATOM 960 N N . GLU A 1 125 ? -9.768 -0.145 18.543 1.00 95.50 125 GLU A N 1
ATOM 961 C CA . GLU A 1 125 ? -10.619 0.631 19.442 1.00 95.50 125 GLU A CA 1
ATOM 962 C C . GLU A 1 125 ? -10.120 2.078 19.508 1.00 95.50 125 GLU A C 1
ATOM 964 O O . GLU A 1 125 ? -8.910 2.316 19.523 1.00 95.50 125 GLU A O 1
ATOM 969 N N . LEU A 1 126 ? -11.042 3.038 19.590 1.00 94.88 126 LEU A N 1
ATOM 970 C CA . LEU A 1 126 ? -10.743 4.461 19.767 1.00 94.88 126 LEU A CA 1
ATOM 971 C C . LEU A 1 126 ? -11.718 5.097 20.759 1.00 94.88 126 LEU A C 1
ATOM 973 O O . LEU A 1 126 ? -12.933 4.885 20.676 1.00 94.88 126 LEU A O 1
ATOM 977 N N . ALA A 1 127 ? -11.198 5.891 21.697 1.00 95.69 127 ALA A N 1
ATOM 978 C CA . ALA A 1 127 ? -12.025 6.698 22.590 1.00 95.69 127 ALA A CA 1
ATOM 979 C C . ALA A 1 127 ? -12.549 7.949 21.869 1.00 95.69 127 ALA A C 1
ATOM 981 O O . ALA A 1 127 ? -11.969 8.405 20.887 1.00 95.69 127 ALA A O 1
ATOM 982 N N . ALA A 1 128 ? -13.621 8.555 22.379 1.00 95.25 128 ALA A N 1
ATOM 983 C CA . ALA A 1 128 ? -14.124 9.818 21.844 1.00 95.25 128 ALA A CA 1
ATOM 984 C C . ALA A 1 128 ? -13.019 10.897 21.807 1.00 95.25 128 ALA A C 1
ATOM 986 O O . ALA A 1 128 ? -12.377 11.179 22.820 1.00 95.25 128 ALA A O 1
ATOM 987 N N . GLY A 1 129 ? -12.813 11.506 20.639 1.00 94.75 129 GLY A N 1
ATOM 988 C CA . GLY A 1 129 ? -11.768 12.500 20.381 1.00 94.75 129 GLY A CA 1
ATOM 989 C C . GLY A 1 129 ? -10.360 11.925 20.194 1.00 94.75 129 GLY A C 1
ATOM 990 O O . GLY A 1 129 ? -9.435 12.692 19.933 1.00 94.75 129 GLY A O 1
ATOM 991 N N . GLU A 1 130 ? -10.174 10.609 20.318 1.00 95.50 130 GLU A N 1
ATOM 992 C CA . GLU A 1 130 ? -8.886 9.961 20.093 1.00 95.50 130 GLU A CA 1
ATOM 993 C C . GLU A 1 130 ? -8.553 9.902 18.600 1.00 95.50 130 GLU A C 1
ATOM 995 O O . GLU A 1 130 ? -9.407 9.578 17.770 1.00 95.50 130 GLU A O 1
ATOM 1000 N N . GLU A 1 131 ? -7.293 10.198 18.279 1.00 95.69 131 GLU A N 1
ATOM 1001 C CA . GLU A 1 131 ? -6.725 9.990 16.952 1.00 95.69 131 GLU A CA 1
ATOM 1002 C C . GLU A 1 131 ? -6.058 8.616 16.850 1.00 95.69 131 GLU A C 1
ATOM 1004 O O . GLU A 1 131 ? -5.341 8.196 17.759 1.00 95.69 131 GLU A O 1
ATOM 1009 N N . GLY A 1 132 ? -6.223 7.962 15.706 1.00 95.69 132 GLY A N 1
ATOM 1010 C CA . GLY A 1 132 ? -5.472 6.772 15.331 1.00 95.69 132 GLY A CA 1
ATOM 1011 C C . GLY A 1 132 ? -4.994 6.843 13.886 1.00 95.69 132 GLY A C 1
ATOM 1012 O O . GLY A 1 132 ? -5.508 7.632 13.094 1.00 95.69 132 GLY A O 1
ATOM 1013 N N . ALA A 1 133 ? -4.005 6.020 13.556 1.00 96.19 133 ALA A N 1
ATOM 1014 C CA . ALA A 1 133 ? -3.461 5.916 12.210 1.00 96.19 133 ALA A CA 1
ATOM 1015 C C . ALA A 1 133 ? -3.987 4.655 11.518 1.00 96.19 133 ALA A C 1
ATOM 1017 O O . ALA A 1 133 ? -3.955 3.564 12.090 1.00 96.19 133 ALA A O 1
ATOM 1018 N N . VAL A 1 134 ? -4.451 4.818 10.286 1.00 97.94 134 VAL A N 1
ATOM 1019 C CA . VAL A 1 134 ? -4.654 3.744 9.317 1.00 97.94 134 VAL A CA 1
ATOM 1020 C C . VAL A 1 134 ? -3.433 3.763 8.410 1.00 97.94 134 VAL A C 1
ATOM 1022 O O . VAL A 1 134 ? -3.254 4.718 7.660 1.00 97.94 134 VAL A O 1
ATOM 1025 N N . SER A 1 135 ? -2.576 2.751 8.509 1.00 97.31 135 SER A N 1
ATOM 1026 C CA . SER A 1 135 ? -1.296 2.716 7.801 1.00 97.31 135 SER A CA 1
ATOM 1027 C C . SER A 1 135 ? -1.288 1.721 6.650 1.00 97.31 135 SER A C 1
ATOM 1029 O O . SER A 1 135 ? -1.958 0.683 6.687 1.00 97.31 135 SER A O 1
ATOM 1031 N N . GLY A 1 136 ? -0.485 2.029 5.639 1.00 98.19 136 GLY A N 1
ATOM 1032 C CA . GLY A 1 136 ? -0.100 1.131 4.560 1.00 98.19 136 GLY A CA 1
ATOM 1033 C C . GLY A 1 136 ? 1.418 1.092 4.463 1.00 98.19 136 GLY A C 1
ATOM 1034 O O . GLY A 1 136 ? 2.067 2.132 4.473 1.00 98.19 136 GLY A O 1
ATOM 1035 N N . VAL A 1 137 ? 1.987 -0.106 4.381 1.00 98.62 137 VAL A N 1
ATOM 1036 C CA . VAL A 1 137 ? 3.420 -0.331 4.178 1.00 98.62 137 VAL A CA 1
ATOM 1037 C C . VAL A 1 137 ? 3.587 -1.201 2.947 1.00 98.62 137 VAL A C 1
ATOM 1039 O O . VAL A 1 137 ? 3.147 -2.353 2.938 1.00 98.62 137 VAL A O 1
ATOM 1042 N N . ILE A 1 138 ? 4.231 -0.651 1.925 1.00 98.81 138 ILE A N 1
ATOM 1043 C CA . ILE A 1 138 ? 4.617 -1.390 0.727 1.00 98.81 138 ILE A CA 1
ATOM 1044 C C . ILE A 1 138 ? 6.081 -1.763 0.890 1.00 98.81 138 ILE A C 1
ATOM 1046 O O . ILE A 1 138 ? 6.924 -0.893 1.102 1.00 98.81 138 ILE A O 1
ATOM 1050 N N . SER A 1 139 ? 6.384 -3.052 0.805 1.00 98.56 139 SER A N 1
ATOM 1051 C CA . SER A 1 139 ? 7.754 -3.560 0.821 1.00 98.56 139 SER A CA 1
ATOM 1052 C C . SER A 1 139 ? 8.053 -4.333 -0.445 1.00 98.56 139 SER A C 1
ATOM 1054 O O . SER A 1 139 ? 7.166 -4.992 -0.980 1.00 98.56 139 SER A O 1
ATOM 1056 N N . TRP A 1 140 ? 9.300 -4.299 -0.888 1.00 98.38 140 TRP A N 1
ATOM 1057 C CA . TRP A 1 140 ? 9.750 -5.038 -2.059 1.00 98.38 140 TRP A CA 1
ATOM 1058 C C . TRP A 1 140 ? 11.240 -5.354 -1.954 1.00 98.38 140 TRP A C 1
ATOM 1060 O O . TRP A 1 140 ? 11.982 -4.738 -1.190 1.00 98.38 140 TRP A O 1
ATOM 1070 N N . ALA A 1 141 ? 11.683 -6.301 -2.762 1.00 97.44 141 ALA A N 1
ATOM 1071 C CA . ALA A 1 141 ? 13.077 -6.565 -3.063 1.00 97.44 141 ALA A CA 1
ATOM 1072 C C . ALA A 1 141 ? 13.320 -6.373 -4.566 1.00 97.44 141 ALA A C 1
ATOM 1074 O O . ALA A 1 141 ? 12.383 -6.342 -5.370 1.00 97.44 141 ALA A O 1
ATOM 1075 N N . SER A 1 142 ? 14.582 -6.288 -4.973 1.00 92.06 142 SER A N 1
ATOM 1076 C CA . SER A 1 142 ? 14.950 -6.283 -6.394 1.00 92.06 142 SER A CA 1
ATOM 1077 C C . SER A 1 142 ? 15.457 -7.660 -6.820 1.00 92.06 142 SER A C 1
ATOM 1079 O O . SER A 1 142 ? 15.861 -8.469 -5.984 1.00 92.06 142 SER A O 1
ATOM 1081 N N . LEU A 1 143 ? 15.490 -7.942 -8.126 1.00 87.38 143 LEU A N 1
ATOM 1082 C CA . LEU A 1 143 ? 16.157 -9.157 -8.609 1.00 87.38 143 LEU A CA 1
ATOM 1083 C C . LEU A 1 143 ? 17.647 -9.196 -8.257 1.00 87.38 143 LEU A C 1
ATOM 1085 O O . LEU A 1 143 ? 18.171 -10.278 -7.995 1.00 87.38 143 LEU A O 1
ATOM 1089 N N . ALA A 1 144 ? 18.306 -8.036 -8.271 1.00 85.50 144 ALA A N 1
ATOM 1090 C CA . ALA A 1 144 ? 19.738 -7.906 -8.032 1.00 85.50 144 ALA A CA 1
ATOM 1091 C C . ALA A 1 144 ? 20.116 -8.065 -6.550 1.00 85.50 144 ALA A C 1
ATOM 1093 O O . ALA A 1 144 ? 21.227 -8.494 -6.249 1.00 85.50 144 ALA A O 1
ATOM 1094 N N . ASP A 1 145 ? 19.197 -7.739 -5.641 1.00 87.44 145 ASP A N 1
ATOM 1095 C CA . ASP A 1 145 ? 19.419 -7.758 -4.199 1.00 87.44 145 ASP A CA 1
ATOM 1096 C C . ASP A 1 145 ? 18.136 -8.192 -3.476 1.00 87.44 145 ASP A C 1
ATOM 1098 O O . ASP A 1 145 ? 17.248 -7.388 -3.178 1.00 87.44 145 ASP A O 1
ATOM 1102 N N . ARG A 1 146 ? 18.017 -9.510 -3.275 1.00 88.81 146 ARG A N 1
ATOM 1103 C CA . ARG A 1 146 ? 16.842 -10.163 -2.673 1.00 88.81 146 ARG A CA 1
ATOM 1104 C C . ARG A 1 146 ? 16.825 -10.086 -1.149 1.00 88.81 146 ARG A C 1
ATOM 1106 O O . ARG A 1 146 ? 15.756 -10.204 -0.558 1.00 88.81 146 ARG A O 1
ATOM 1113 N N . ASP A 1 147 ? 17.991 -9.904 -0.535 1.00 90.94 147 ASP A N 1
ATOM 1114 C CA . ASP A 1 147 ? 18.146 -9.882 0.921 1.00 90.94 147 ASP A CA 1
ATOM 1115 C C . ASP A 1 147 ? 17.950 -8.467 1.493 1.00 90.94 147 ASP A C 1
ATOM 1117 O O . ASP A 1 147 ? 17.644 -8.304 2.677 1.00 90.94 147 ASP A O 1
ATOM 1121 N N . ASN A 1 148 ? 18.074 -7.435 0.656 1.00 92.44 148 ASN A N 1
ATOM 1122 C CA . ASN A 1 148 ? 17.827 -6.045 1.018 1.00 92.44 148 ASN A CA 1
ATOM 1123 C C . ASN A 1 148 ? 16.384 -5.624 0.702 1.00 92.44 148 ASN A C 1
ATOM 1125 O O . ASN A 1 148 ? 16.078 -5.062 -0.353 1.00 92.44 148 ASN A O 1
ATOM 1129 N N . VAL A 1 149 ? 15.482 -5.909 1.639 1.00 95.81 149 VAL A N 1
ATOM 1130 C CA . VAL A 1 149 ? 14.073 -5.515 1.528 1.00 95.81 149 VAL A CA 1
ATOM 1131 C C . VAL A 1 149 ? 13.924 -4.013 1.770 1.00 95.81 149 VAL A C 1
ATOM 1133 O O . VAL A 1 149 ? 14.204 -3.500 2.856 1.00 95.81 149 VAL A O 1
ATOM 1136 N N . GLN A 1 150 ? 13.414 -3.323 0.759 1.00 96.62 150 GLN A N 1
ATOM 1137 C CA . GLN A 1 150 ? 13.049 -1.915 0.798 1.00 96.62 150 GLN A CA 1
ATOM 1138 C C . GLN A 1 150 ? 11.592 -1.752 1.231 1.00 96.62 150 GLN A C 1
ATOM 1140 O O . GLN A 1 150 ? 10.784 -2.677 1.114 1.00 96.62 150 GLN A O 1
ATOM 1145 N N . LYS A 1 151 ? 11.243 -0.571 1.750 1.00 97.12 151 LYS A N 1
ATOM 1146 C CA . LYS A 1 151 ? 9.864 -0.253 2.123 1.00 97.12 151 LYS A CA 1
ATOM 1147 C C . LYS A 1 151 ? 9.561 1.235 2.064 1.00 97.12 151 LYS A C 1
ATOM 1149 O O . LYS A 1 151 ? 10.424 2.058 2.365 1.00 97.12 151 LYS A O 1
ATOM 1154 N N . VAL A 1 152 ? 8.301 1.542 1.788 1.00 98.12 152 VAL A N 1
ATOM 1155 C CA . VAL A 1 152 ? 7.672 2.849 1.988 1.00 98.12 152 VAL A CA 1
ATOM 1156 C C . VAL A 1 152 ? 6.424 2.674 2.839 1.00 98.12 152 VAL A C 1
ATOM 1158 O O . VAL A 1 152 ? 5.793 1.617 2.823 1.00 98.12 152 VAL A O 1
ATOM 1161 N N . TRP A 1 153 ? 6.079 3.696 3.608 1.00 98.00 153 TRP A N 1
ATOM 1162 C CA . TRP A 1 153 ? 4.864 3.731 4.408 1.00 98.00 153 TRP A CA 1
ATOM 1163 C C . TRP A 1 153 ? 4.183 5.088 4.299 1.00 98.00 153 TRP A C 1
ATOM 1165 O O . TRP A 1 153 ? 4.851 6.093 4.044 1.00 98.00 153 TRP A O 1
ATOM 1175 N N . ASP A 1 154 ? 2.870 5.077 4.497 1.00 97.75 154 ASP A N 1
ATOM 1176 C CA . ASP A 1 154 ? 2.031 6.263 4.640 1.00 97.75 154 ASP A CA 1
ATOM 1177 C C . ASP A 1 154 ? 0.839 5.974 5.567 1.00 97.75 154 ASP A C 1
ATOM 1179 O O . ASP A 1 154 ? 0.486 4.809 5.810 1.00 97.75 154 ASP A O 1
ATOM 1183 N N . GLU A 1 155 ? 0.233 7.027 6.109 1.00 95.94 155 GLU A N 1
ATOM 1184 C CA . GLU A 1 155 ? -0.882 6.957 7.043 1.00 95.94 155 GLU A CA 1
ATOM 1185 C C . GLU A 1 155 ? -1.996 7.969 6.748 1.00 95.94 155 GLU A C 1
ATOM 1187 O O . GLU A 1 155 ? -1.788 9.184 6.690 1.00 95.94 155 GLU A O 1
ATOM 1192 N N . ALA A 1 156 ? -3.237 7.476 6.761 1.00 96.88 156 ALA A N 1
ATOM 1193 C CA . ALA A 1 156 ? -4.416 8.309 6.965 1.00 96.88 156 ALA A CA 1
ATOM 1194 C C . ALA A 1 156 ? -4.774 8.371 8.458 1.00 96.88 156 ALA A C 1
ATOM 1196 O O . ALA A 1 156 ? -4.764 7.364 9.167 1.00 96.88 156 ALA A O 1
ATOM 1197 N N . TRP A 1 157 ? -5.150 9.549 8.949 1.00 97.06 157 TRP A N 1
ATOM 1198 C CA . TRP A 1 157 ? -5.509 9.760 10.350 1.00 97.06 157 TRP A CA 1
ATOM 1199 C C . TRP A 1 157 ? -7.019 9.775 10.555 1.00 97.06 157 TRP A C 1
ATOM 1201 O O . TRP A 1 157 ? -7.768 10.472 9.870 1.00 97.06 157 TRP A O 1
ATOM 1211 N N . VAL A 1 158 ? -7.470 9.036 11.557 1.00 97.69 158 VAL A N 1
ATOM 1212 C CA . VAL A 1 158 ? -8.877 8.941 11.938 1.00 97.69 158 VAL A CA 1
ATOM 1213 C C . VAL A 1 158 ? -9.090 9.539 13.320 1.00 97.69 158 VAL A C 1
ATOM 1215 O O . VAL A 1 158 ? -8.278 9.320 14.212 1.00 97.69 158 VAL A O 1
ATOM 1218 N N . THR A 1 159 ? -10.184 10.271 13.525 1.00 98.00 159 THR A N 1
ATOM 1219 C CA . THR A 1 159 ? -10.592 10.760 14.853 1.00 98.00 159 THR A CA 1
ATOM 1220 C C . THR A 1 159 ? -11.970 10.228 15.210 1.00 98.00 159 THR A C 1
ATOM 1222 O O . THR A 1 159 ? -12.933 10.468 14.486 1.00 98.00 159 THR A O 1
ATOM 1225 N N . ALA A 1 160 ? -12.101 9.542 16.338 1.00 97.81 160 ALA A N 1
ATOM 1226 C CA . ALA A 1 160 ? -13.379 8.979 16.762 1.00 97.81 160 ALA A CA 1
ATOM 1227 C C . ALA A 1 160 ? -14.335 10.053 17.318 1.00 97.81 160 ALA A C 1
ATOM 1229 O O . ALA A 1 160 ? -13.962 10.857 18.173 1.00 97.81 160 ALA A O 1
ATOM 1230 N N . SER A 1 161 ? -15.594 10.077 16.866 1.00 97.62 161 SER A N 1
ATOM 1231 C CA . SER A 1 161 ? -16.630 10.962 17.424 1.00 97.62 161 SER A CA 1
ATOM 1232 C C . SER A 1 161 ? -17.099 10.533 18.818 1.00 97.62 161 SER A C 1
ATOM 1234 O O . SER A 1 161 ? -17.475 11.374 19.631 1.00 97.62 161 SER A O 1
ATOM 1236 N N . GLU A 1 162 ? -17.072 9.228 19.076 1.00 96.44 162 GLU A N 1
ATOM 1237 C CA . GLU A 1 162 ? -17.540 8.541 20.277 1.00 96.44 162 GLU A CA 1
ATOM 1238 C C . GLU A 1 162 ? -16.648 7.318 20.524 1.00 96.44 162 GLU A C 1
ATOM 1240 O O . GLU A 1 162 ? -15.900 6.910 19.638 1.00 96.44 162 GLU A O 1
ATOM 1245 N N . ASN A 1 163 ? -16.747 6.695 21.701 1.00 96.06 163 ASN A N 1
ATOM 1246 C CA . ASN A 1 163 ? -16.055 5.429 21.938 1.00 96.06 163 ASN A CA 1
ATOM 1247 C C . ASN A 1 163 ? -16.544 4.374 20.937 1.00 96.06 163 ASN A C 1
ATOM 1249 O O . ASN A 1 163 ? -17.750 4.114 20.849 1.00 96.06 163 ASN A O 1
ATOM 1253 N N . MET A 1 164 ? -15.619 3.746 20.218 1.00 97.12 164 MET A N 1
ATOM 1254 C CA . MET A 1 164 ? -15.955 2.768 19.188 1.00 97.12 164 MET A CA 1
ATOM 1255 C C . MET A 1 164 ? -14.892 1.692 19.015 1.00 97.12 164 MET A C 1
ATOM 1257 O O . MET A 1 164 ? -13.717 1.910 19.315 1.00 97.12 164 MET A O 1
ATOM 1261 N N . THR A 1 165 ? -15.322 0.546 18.503 1.00 97.19 165 THR A N 1
ATOM 1262 C CA . THR A 1 165 ? -14.443 -0.463 17.911 1.00 97.19 165 THR A CA 1
ATOM 1263 C C . THR A 1 165 ? -14.445 -0.324 16.394 1.00 97.19 165 THR A C 1
ATOM 1265 O O . THR A 1 165 ? -15.392 0.205 15.804 1.00 97.19 165 THR A O 1
ATOM 1268 N N . LEU A 1 166 ? -13.356 -0.757 15.770 1.00 98.06 166 LEU A N 1
ATOM 1269 C CA . LEU A 1 166 ? -13.168 -0.758 14.327 1.00 98.06 166 LEU A CA 1
ATOM 1270 C C . LEU A 1 166 ? -12.854 -2.188 13.898 1.00 98.06 166 LEU A C 1
ATOM 1272 O O . LEU A 1 166 ? -11.995 -2.847 14.486 1.00 98.06 166 LEU A O 1
ATOM 1276 N N . HIS A 1 167 ? -13.520 -2.654 12.848 1.00 97.62 167 HIS A N 1
ATOM 1277 C CA . HIS A 1 167 ? -13.399 -4.023 12.363 1.00 97.62 167 HIS A CA 1
ATOM 1278 C C . HIS A 1 167 ? -13.186 -4.041 10.859 1.00 97.62 167 HIS A C 1
ATOM 1280 O O . HIS A 1 167 ? -13.874 -3.349 10.113 1.00 97.62 167 HIS A O 1
ATOM 1286 N N . TYR A 1 168 ? -12.268 -4.878 10.392 1.00 98.06 168 TYR A N 1
ATOM 1287 C CA . TYR A 1 168 ? -12.149 -5.159 8.967 1.00 98.06 168 TYR A CA 1
ATOM 1288 C C . TYR A 1 168 ? -13.369 -5.954 8.486 1.00 98.06 168 TYR A C 1
ATOM 1290 O O . TYR A 1 168 ? -13.693 -7.011 9.038 1.00 98.06 168 TYR A O 1
ATOM 1298 N N . VAL A 1 169 ? -14.012 -5.492 7.413 1.00 98.00 169 VAL A N 1
ATOM 1299 C CA . VAL A 1 169 ? -15.076 -6.251 6.748 1.00 98.00 169 VAL A CA 1
ATOM 1300 C C . VAL A 1 169 ? -14.434 -7.366 5.928 1.00 98.00 169 VAL A C 1
ATOM 1302 O O . VAL A 1 169 ? -13.837 -7.126 4.877 1.00 98.00 169 VAL A O 1
ATOM 1305 N N . THR A 1 170 ? -14.543 -8.604 6.411 1.00 95.25 170 THR A N 1
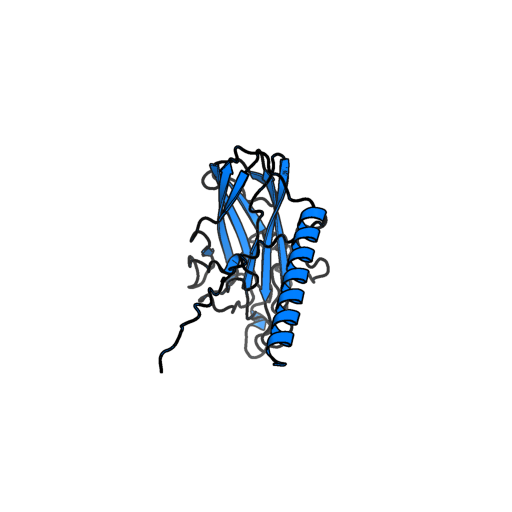ATOM 1306 C CA . THR A 1 170 ? -13.874 -9.766 5.806 1.00 95.25 170 THR A CA 1
ATOM 1307 C C . THR A 1 170 ? -14.224 -9.927 4.325 1.00 95.25 170 THR A C 1
ATOM 1309 O O . THR A 1 170 ? -15.392 -9.957 3.949 1.00 95.25 170 THR A O 1
ATOM 1312 N N . GLY A 1 171 ? -13.195 -10.057 3.483 1.00 95.75 171 GLY A N 1
ATOM 1313 C CA . GLY A 1 171 ? -13.332 -10.211 2.031 1.00 95.75 171 GLY A CA 1
ATOM 1314 C C . GLY A 1 171 ? -13.518 -8.898 1.263 1.00 95.75 171 GLY A C 1
ATOM 1315 O O . GLY A 1 171 ? -13.656 -8.935 0.041 1.00 95.75 171 GLY A O 1
ATOM 1316 N N . SER A 1 172 ? -13.512 -7.746 1.945 1.00 98.38 172 SER A N 1
ATOM 1317 C CA . SER A 1 172 ? -13.593 -6.437 1.283 1.00 98.38 172 SER A CA 1
ATOM 1318 C C . SER A 1 172 ? -12.274 -5.993 0.651 1.00 98.38 172 SER A C 1
ATOM 1320 O O . SER A 1 172 ? -12.316 -5.210 -0.293 1.00 98.38 172 SER A O 1
ATOM 1322 N N . ALA A 1 173 ? -11.129 -6.504 1.124 1.00 98.62 173 ALA A N 1
ATOM 1323 C CA . ALA A 1 173 ? -9.820 -6.151 0.586 1.00 98.62 173 ALA A CA 1
ATOM 1324 C C . ALA A 1 173 ? -9.660 -6.654 -0.853 1.00 98.62 173 ALA A C 1
ATOM 1326 O O . ALA A 1 173 ? -9.589 -7.863 -1.082 1.00 98.62 173 ALA A O 1
ATOM 1327 N N . LYS A 1 174 ? -9.586 -5.733 -1.815 1.00 98.75 174 LYS A N 1
ATOM 1328 C CA . LYS A 1 174 ? -9.427 -6.025 -3.243 1.00 98.75 174 LYS A CA 1
ATOM 1329 C C . LYS A 1 174 ? -8.359 -5.150 -3.873 1.00 98.75 174 LYS A C 1
ATOM 1331 O O . LYS A 1 174 ? -8.259 -3.972 -3.538 1.00 98.75 174 LYS A O 1
ATOM 1336 N N . ILE A 1 175 ? -7.606 -5.731 -4.800 1.00 98.81 175 ILE A N 1
ATOM 1337 C CA . ILE A 1 175 ? -6.669 -5.007 -5.664 1.00 98.81 175 ILE A CA 1
ATOM 1338 C C . ILE A 1 175 ? -7.387 -4.514 -6.922 1.00 98.81 175 ILE A C 1
ATOM 1340 O O . ILE A 1 175 ? -8.267 -5.198 -7.443 1.00 98.81 175 ILE A O 1
ATOM 1344 N N . TYR A 1 176 ? -6.993 -3.353 -7.424 1.00 98.69 176 TYR A N 1
ATOM 1345 C CA . TYR A 1 176 ? -7.476 -2.777 -8.671 1.00 98.69 176 TYR A CA 1
ATOM 1346 C C . TYR A 1 176 ? -6.290 -2.263 -9.484 1.00 98.69 176 TYR A C 1
ATOM 1348 O O . TYR A 1 176 ? -5.510 -1.450 -8.991 1.00 98.69 176 TYR A O 1
ATOM 1356 N N . ASN A 1 177 ? -6.143 -2.752 -10.711 1.00 98.19 177 ASN A N 1
ATOM 1357 C CA . ASN A 1 177 ? -5.067 -2.399 -11.640 1.00 98.19 177 ASN A CA 1
ATOM 1358 C C . ASN A 1 177 ? -5.506 -2.690 -13.092 1.00 98.19 177 ASN A C 1
ATOM 1360 O O . ASN A 1 177 ? -6.660 -3.044 -13.340 1.00 98.19 177 ASN A O 1
ATOM 1364 N N . GLY A 1 178 ? -4.603 -2.522 -14.061 1.00 98.00 178 GLY A N 1
ATOM 1365 C CA . GLY A 1 178 ? -4.883 -2.805 -15.476 1.00 98.00 178 GLY A CA 1
ATOM 1366 C C . GLY A 1 178 ? -4.759 -4.276 -15.905 1.00 98.00 178 GLY A C 1
ATOM 1367 O O . GLY A 1 178 ? -5.113 -4.596 -17.039 1.00 98.00 178 GLY A O 1
ATOM 1368 N N . GLY A 1 179 ? -4.252 -5.158 -15.039 1.00 98.00 179 GLY A N 1
ATOM 1369 C CA . GLY A 1 179 ? -3.889 -6.537 -15.374 1.00 98.00 179 GLY A CA 1
ATOM 1370 C C . GLY A 1 179 ? -4.945 -7.571 -14.984 1.00 98.00 179 GLY A C 1
ATOM 1371 O O . GLY A 1 179 ? -6.075 -7.251 -14.606 1.00 98.00 179 GLY A O 1
ATOM 1372 N N . LYS A 1 180 ? -4.583 -8.856 -15.063 1.00 98.44 180 LYS A N 1
ATOM 1373 C CA . LYS A 1 180 ? -5.488 -9.970 -14.709 1.00 98.44 180 LYS A CA 1
ATOM 1374 C C . LYS A 1 180 ? -5.779 -10.087 -13.213 1.00 98.44 180 LYS A C 1
ATOM 1376 O O . LYS A 1 180 ? -6.793 -10.689 -12.859 1.00 98.44 180 LYS A O 1
ATOM 1381 N N . ALA A 1 181 ? -4.943 -9.516 -12.342 1.00 98.12 181 ALA A N 1
ATOM 1382 C CA . ALA A 1 181 ? -5.195 -9.540 -10.905 1.00 98.12 181 ALA A CA 1
ATOM 1383 C C . ALA A 1 181 ? -6.320 -8.575 -10.494 1.00 98.12 181 ALA A C 1
ATOM 1385 O O . ALA A 1 181 ? -6.834 -8.677 -9.379 1.00 98.12 181 ALA A O 1
ATOM 1386 N N . ASN A 1 182 ? -6.711 -7.649 -11.373 1.00 98.69 182 ASN A N 1
ATOM 1387 C CA . ASN A 1 182 ? -7.727 -6.641 -11.109 1.00 98.69 182 ASN A CA 1
ATOM 1388 C C . ASN A 1 182 ? -9.032 -7.236 -10.549 1.00 98.69 182 ASN A C 1
ATOM 1390 O O . ASN A 1 182 ? -9.653 -8.121 -11.138 1.00 98.69 182 ASN A O 1
ATOM 1394 N N . GLY A 1 183 ? -9.481 -6.705 -9.414 1.00 98.50 183 GLY A N 1
ATOM 1395 C CA . GLY A 1 183 ? -10.689 -7.125 -8.709 1.00 98.50 183 GLY A CA 1
ATOM 1396 C C . GLY A 1 183 ? -10.516 -8.344 -7.799 1.00 98.50 183 GLY A C 1
ATOM 1397 O O . GLY A 1 183 ? -11.467 -8.689 -7.086 1.00 98.50 183 GLY A O 1
ATOM 1398 N N . ASN A 1 184 ? -9.339 -8.983 -7.775 1.00 98.62 184 ASN A N 1
ATOM 1399 C CA . ASN A 1 184 ? -9.084 -10.126 -6.902 1.00 98.62 184 ASN A CA 1
ATOM 1400 C C . ASN A 1 184 ? -9.114 -9.724 -5.427 1.00 98.62 184 ASN A C 1
ATOM 1402 O O . ASN A 1 184 ? -8.640 -8.659 -5.027 1.00 98.62 184 ASN A O 1
ATOM 1406 N N . VAL A 1 185 ? -9.656 -10.625 -4.607 1.00 98.31 185 VAL A N 1
ATOM 1407 C CA . VAL A 1 185 ? -9.655 -10.487 -3.149 1.00 98.31 185 VAL A CA 1
ATOM 1408 C C . VAL A 1 185 ? -8.261 -10.810 -2.617 1.00 98.31 185 VAL A C 1
ATOM 1410 O O . VAL A 1 185 ? -7.681 -11.838 -2.966 1.00 98.31 185 VAL A O 1
ATOM 1413 N N . LEU A 1 186 ? -7.739 -9.945 -1.752 1.00 98.19 186 LEU A N 1
ATOM 1414 C CA . LEU A 1 186 ? -6.444 -10.131 -1.108 1.00 98.19 186 LEU A CA 1
ATOM 1415 C C . LEU A 1 186 ? -6.547 -11.017 0.136 1.00 98.19 186 LEU A C 1
ATOM 1417 O O . LEU A 1 186 ? -7.585 -11.105 0.798 1.00 98.19 186 LEU A O 1
ATOM 1421 N N . SER A 1 187 ? -5.430 -11.655 0.484 1.00 95.75 187 SER A N 1
ATOM 1422 C CA . SER A 1 187 ? -5.325 -12.446 1.709 1.00 95.75 187 SER A CA 1
ATOM 1423 C C . SER A 1 187 ? -5.491 -11.568 2.951 1.00 95.75 187 SER A C 1
ATOM 1425 O O . SER A 1 187 ? -4.977 -10.451 3.013 1.00 95.75 187 SER A O 1
ATOM 1427 N N . ALA A 1 188 ? -6.112 -12.117 4.000 1.00 91.38 188 ALA A N 1
ATOM 1428 C CA . ALA A 1 188 ? -6.165 -11.480 5.317 1.00 91.38 188 ALA A CA 1
ATOM 1429 C C . ALA A 1 188 ? -4.772 -11.283 5.950 1.00 91.38 188 ALA A C 1
ATOM 1431 O O . ALA A 1 188 ? -4.638 -10.494 6.885 1.00 91.38 188 ALA A O 1
ATOM 1432 N N . ASN A 1 189 ? -3.727 -11.924 5.406 1.00 94.62 189 ASN A N 1
ATOM 1433 C CA . ASN A 1 189 ? -2.336 -11.633 5.762 1.00 94.62 189 ASN A CA 1
ATOM 1434 C C . ASN A 1 189 ? -1.959 -10.158 5.541 1.00 94.62 189 ASN A C 1
ATOM 1436 O O . ASN A 1 189 ? -0.958 -9.724 6.104 1.00 94.62 189 ASN A O 1
ATOM 1440 N N . LEU A 1 190 ? -2.761 -9.385 4.793 1.00 97.56 190 LEU A N 1
ATOM 1441 C CA . LEU A 1 190 ? -2.702 -7.921 4.740 1.00 97.56 190 LEU A CA 1
ATOM 1442 C C . LEU A 1 190 ? -2.554 -7.282 6.133 1.00 97.56 190 LEU A C 1
ATOM 1444 O O . LEU A 1 190 ? -1.809 -6.322 6.275 1.00 97.56 190 LEU A O 1
ATOM 1448 N N . PHE A 1 191 ? -3.208 -7.831 7.160 1.00 97.06 191 PHE A N 1
ATOM 1449 C CA . PHE A 1 191 ? -3.158 -7.323 8.539 1.00 97.06 191 PHE A CA 1
ATOM 1450 C C . PHE A 1 191 ? -2.166 -8.089 9.432 1.00 97.06 191 PHE A C 1
ATOM 1452 O O . PHE A 1 191 ? -2.324 -8.146 10.651 1.00 97.06 191 PHE A O 1
ATOM 1459 N N . SER A 1 192 ? -1.161 -8.727 8.831 1.00 94.44 192 SER A N 1
ATOM 1460 C CA . SER A 1 192 ? -0.102 -9.471 9.521 1.00 94.44 192 SER A CA 1
ATOM 1461 C C . SER A 1 192 ? 1.275 -8.950 9.121 1.00 94.44 192 SER A C 1
ATOM 1463 O O . SER A 1 192 ? 1.421 -8.324 8.076 1.00 94.44 192 SER A O 1
ATOM 1465 N N . GLU A 1 193 ? 2.306 -9.286 9.898 1.00 90.00 193 GLU A N 1
ATOM 1466 C CA . GLU A 1 193 ? 3.700 -8.939 9.573 1.00 90.00 193 GLU A CA 1
ATOM 1467 C C . GLU A 1 193 ? 4.157 -9.482 8.208 1.00 90.00 193 GLU A C 1
ATOM 1469 O O . GLU A 1 193 ? 5.029 -8.901 7.572 1.00 90.00 193 GLU A O 1
ATOM 1474 N N . GLN A 1 194 ? 3.552 -10.578 7.738 1.00 93.38 194 GLN A N 1
ATOM 1475 C CA . GLN A 1 194 ? 3.885 -11.198 6.456 1.00 93.38 194 GLN A CA 1
ATOM 1476 C C . GLN A 1 194 ? 3.352 -10.410 5.249 1.00 93.38 194 GLN A C 1
ATOM 1478 O O . GLN A 1 194 ? 3.873 -10.561 4.140 1.00 93.38 194 GLN A O 1
ATOM 1483 N N . GLY A 1 195 ? 2.288 -9.627 5.440 1.00 97.38 195 GLY A N 1
ATOM 1484 C CA . GLY A 1 195 ? 1.575 -8.948 4.364 1.00 97.38 195 GLY A CA 1
ATOM 1485 C C . GLY A 1 195 ? 0.933 -9.888 3.341 1.00 97.38 195 GLY A C 1
ATOM 1486 O O . GLY A 1 195 ? 1.012 -11.120 3.408 1.00 97.38 195 GLY A O 1
ATOM 1487 N N . THR A 1 196 ? 0.294 -9.286 2.348 1.00 98.44 196 THR A N 1
ATOM 1488 C CA . THR A 1 196 ? -0.207 -9.974 1.153 1.00 98.44 196 THR A CA 1
ATOM 1489 C C . THR A 1 196 ? 0.623 -9.580 -0.055 1.00 98.44 196 THR A C 1
ATOM 1491 O O . THR A 1 196 ? 1.099 -8.451 -0.133 1.00 98.44 196 THR A O 1
ATOM 1494 N N . TYR A 1 197 ? 0.774 -10.496 -1.006 1.00 98.62 197 TYR A N 1
ATOM 1495 C CA . TYR A 1 197 ? 1.397 -10.171 -2.280 1.00 98.62 197 TYR A CA 1
ATOM 1496 C C . TYR A 1 197 ? 0.548 -9.187 -3.083 1.00 98.62 197 TYR A C 1
ATOM 1498 O O . TYR A 1 197 ? -0.683 -9.282 -3.089 1.00 98.62 197 TYR A O 1
ATOM 1506 N N . LEU A 1 198 ? 1.238 -8.271 -3.756 1.00 98.75 198 LEU A N 1
ATOM 1507 C CA . LEU A 1 198 ? 0.719 -7.467 -4.857 1.00 98.75 198 LEU A CA 1
ATOM 1508 C C . LEU A 1 198 ? 1.279 -8.008 -6.177 1.00 98.75 198 LEU A C 1
ATOM 1510 O O . LEU A 1 198 ? 2.279 -8.720 -6.180 1.00 98.75 198 LEU A O 1
ATOM 1514 N N . GLY A 1 199 ? 0.651 -7.659 -7.291 1.00 98.06 199 GLY A N 1
ATOM 1515 C CA . GLY A 1 199 ? 1.143 -7.995 -8.623 1.00 98.06 199 GLY A CA 1
ATOM 1516 C C . GLY A 1 199 ? 0.161 -7.555 -9.702 1.00 98.06 199 GLY A C 1
ATOM 1517 O O . GLY A 1 199 ? -0.965 -7.147 -9.397 1.00 98.06 199 GLY A O 1
ATOM 1518 N N . TYR A 1 200 ? 0.612 -7.570 -10.955 1.00 98.31 200 TYR A N 1
ATOM 1519 C CA . TYR A 1 200 ? -0.172 -7.047 -12.077 1.00 98.31 200 TYR A CA 1
ATOM 1520 C C . TYR A 1 200 ? -1.170 -8.072 -12.629 1.00 98.31 200 TYR A C 1
ATOM 1522 O O . TYR A 1 200 ? -2.380 -7.845 -12.612 1.00 98.31 200 TYR A O 1
ATOM 1530 N N . ASP A 1 201 ? -0.666 -9.223 -13.075 1.00 98.12 201 ASP A N 1
ATOM 1531 C CA . ASP A 1 201 ? -1.486 -10.313 -13.611 1.00 98.12 201 ASP A CA 1
ATOM 1532 C C . ASP A 1 201 ? -1.854 -11.354 -12.549 1.00 98.12 201 ASP A C 1
ATOM 1534 O O . ASP A 1 201 ? -2.970 -11.870 -12.551 1.00 98.12 201 ASP A O 1
ATOM 1538 N N . ASP A 1 202 ? -0.950 -11.606 -11.608 1.00 98.12 202 ASP A N 1
ATOM 1539 C CA . ASP A 1 202 ? -1.113 -12.561 -10.518 1.00 98.12 202 ASP A CA 1
ATOM 1540 C C . ASP A 1 202 ? -0.674 -11.918 -9.193 1.00 98.12 202 ASP A C 1
ATOM 1542 O O . ASP A 1 202 ? 0.080 -10.950 -9.177 1.00 98.12 202 ASP A O 1
ATOM 1546 N N . LEU A 1 203 ? -1.142 -12.439 -8.055 1.00 98.19 203 LEU A N 1
ATOM 1547 C CA . LEU A 1 203 ? -0.719 -11.981 -6.721 1.00 98.19 203 LEU A CA 1
ATOM 1548 C C . LEU A 1 203 ? 0.582 -12.684 -6.295 1.00 98.19 203 LEU A C 1
ATOM 1550 O O . LEU A 1 203 ? 0.601 -13.429 -5.313 1.00 98.19 203 LEU A O 1
ATOM 1554 N N . ASP A 1 204 ? 1.650 -12.492 -7.064 1.00 97.88 204 ASP A N 1
ATOM 1555 C CA . ASP A 1 204 ? 2.916 -13.235 -6.964 1.00 97.88 204 ASP A CA 1
ATOM 1556 C C . ASP A 1 204 ? 4.103 -12.403 -6.439 1.00 97.88 204 ASP A C 1
ATOM 1558 O O . ASP A 1 204 ? 5.208 -12.921 -6.259 1.00 97.88 204 ASP A O 1
ATOM 1562 N N . GLY A 1 205 ? 3.880 -11.119 -6.155 1.00 98.06 205 GLY A N 1
ATOM 1563 C CA . GLY A 1 205 ? 4.907 -10.192 -5.696 1.00 98.06 205 GLY A CA 1
ATOM 1564 C C . GLY A 1 205 ? 5.720 -9.557 -6.820 1.00 98.06 205 GLY A C 1
ATOM 1565 O O . GLY A 1 205 ? 6.663 -8.828 -6.506 1.00 98.06 205 GLY A O 1
ATOM 1566 N N . ILE A 1 206 ? 5.408 -9.817 -8.093 1.00 98.12 206 ILE A N 1
ATOM 1567 C CA . ILE A 1 206 ? 6.112 -9.247 -9.243 1.00 98.12 206 ILE A CA 1
ATOM 1568 C C . ILE A 1 206 ? 5.360 -8.010 -9.737 1.00 98.12 206 ILE A C 1
ATOM 1570 O O . ILE A 1 206 ? 4.205 -8.081 -10.161 1.00 98.12 206 ILE A O 1
ATOM 1574 N N . VAL A 1 207 ? 6.034 -6.861 -9.705 1.00 98.44 207 VAL A N 1
ATOM 1575 C CA . VAL A 1 207 ? 5.477 -5.583 -10.171 1.00 98.44 207 VAL A CA 1
ATOM 1576 C C . VAL A 1 207 ? 6.500 -4.899 -11.082 1.00 98.44 207 VAL A C 1
ATOM 1578 O O . VAL A 1 207 ? 7.517 -4.403 -10.587 1.00 98.44 207 VAL A O 1
ATOM 1581 N N . PRO A 1 208 ? 6.280 -4.882 -12.410 1.00 98.12 208 PRO A N 1
ATOM 1582 C CA . PRO A 1 208 ? 7.121 -4.127 -13.336 1.00 98.12 208 PRO A CA 1
ATOM 1583 C C . PRO A 1 208 ? 7.023 -2.617 -13.090 1.00 98.12 208 PRO A C 1
ATOM 1585 O O . PRO A 1 208 ? 6.071 -2.144 -12.471 1.00 98.12 208 PRO A O 1
ATOM 1588 N N . GLY A 1 209 ? 8.018 -1.867 -13.557 1.00 97.62 209 GLY A N 1
ATOM 1589 C CA . GLY A 1 209 ? 8.011 -0.409 -13.495 1.00 97.62 209 GLY A CA 1
ATOM 1590 C C . GLY A 1 209 ? 7.097 0.230 -14.538 1.00 97.62 209 GLY A C 1
ATOM 1591 O O . GLY A 1 209 ? 6.941 -0.338 -15.625 1.00 97.62 209 GLY A O 1
ATOM 1592 N N . CYS A 1 210 ? 6.606 1.433 -14.221 1.00 96.88 210 CYS A N 1
ATOM 1593 C CA . CYS A 1 210 ? 5.802 2.367 -15.022 1.00 96.88 210 CYS A CA 1
ATOM 1594 C C . CYS A 1 210 ? 4.297 2.349 -14.703 1.00 96.88 210 CYS A C 1
ATOM 1596 O O . CYS A 1 210 ? 3.744 1.353 -14.228 1.00 96.88 210 CYS A O 1
ATOM 1598 N N . ASP A 1 211 ? 3.635 3.469 -15.011 1.00 95.31 211 ASP A N 1
ATOM 1599 C CA . ASP A 1 211 ? 2.253 3.787 -14.638 1.00 95.31 211 ASP A CA 1
ATOM 1600 C C . ASP A 1 211 ? 1.242 2.704 -15.034 1.00 95.31 211 ASP A C 1
ATOM 1602 O O . ASP A 1 211 ? 0.263 2.471 -14.325 1.00 95.31 211 ASP A O 1
ATOM 1606 N N . GLU A 1 212 ? 1.463 2.012 -16.155 1.00 96.06 212 GLU A N 1
ATOM 1607 C CA . GLU A 1 212 ? 0.555 0.972 -16.654 1.00 96.06 212 GLU A CA 1
ATOM 1608 C C . GLU A 1 212 ? 0.440 -0.242 -15.718 1.00 96.06 212 GLU A C 1
ATOM 1610 O O . GLU A 1 212 ? -0.566 -0.955 -15.776 1.00 96.06 212 GLU A O 1
ATOM 1615 N N . TYR A 1 213 ? 1.425 -0.442 -14.831 1.00 97.75 213 TYR A N 1
ATOM 1616 C CA . TYR A 1 213 ? 1.447 -1.494 -13.807 1.00 97.75 213 TYR A CA 1
ATOM 1617 C C . TYR A 1 213 ? 1.037 -1.000 -12.414 1.00 97.75 213 TYR A C 1
ATOM 1619 O O . TYR A 1 213 ? 0.993 -1.795 -11.469 1.00 97.75 213 TYR A O 1
ATOM 1627 N N . SER A 1 214 ? 0.731 0.293 -12.276 1.00 98.12 214 SER A N 1
ATOM 1628 C CA . SER A 1 214 ? 0.225 0.871 -11.032 1.00 98.12 214 SER A CA 1
ATOM 1629 C C . SER A 1 214 ? -1.175 0.356 -10.688 1.00 98.12 214 SER A C 1
ATOM 1631 O O . SER A 1 214 ? -1.895 -0.244 -11.500 1.00 98.12 214 SER A O 1
ATOM 1633 N N . GLY A 1 215 ? -1.579 0.588 -9.447 1.00 98.31 215 GLY A N 1
ATOM 1634 C CA . GLY A 1 215 ? -2.905 0.233 -8.990 1.00 98.31 215 GLY A CA 1
ATOM 1635 C C . GLY A 1 215 ? -3.179 0.713 -7.581 1.00 98.31 215 GLY A C 1
ATOM 1636 O O . GLY A 1 215 ? -2.459 1.524 -7.004 1.00 98.31 215 GLY A O 1
ATOM 1637 N N . HIS A 1 216 ? -4.258 0.202 -7.008 1.00 98.69 216 HIS A N 1
ATOM 1638 C CA . HIS A 1 216 ? -4.593 0.467 -5.621 1.00 98.69 216 HIS A CA 1
ATOM 1639 C C . HIS A 1 216 ? -5.261 -0.731 -4.963 1.00 98.69 216 HIS A C 1
ATOM 1641 O O . HIS A 1 216 ? -5.780 -1.633 -5.621 1.00 98.69 216 HIS A O 1
ATOM 1647 N N . VAL A 1 217 ? -5.259 -0.728 -3.639 1.00 98.81 217 VAL A N 1
ATOM 1648 C CA . VAL A 1 217 ? -5.999 -1.671 -2.810 1.00 98.81 217 VAL A CA 1
ATOM 1649 C C . VAL A 1 217 ? -7.079 -0.912 -2.064 1.00 98.81 217 VAL A C 1
ATOM 1651 O O . VAL A 1 217 ? -6.770 0.071 -1.395 1.00 98.81 217 VAL A O 1
ATOM 1654 N N . ASN A 1 218 ? -8.318 -1.408 -2.127 1.00 98.31 218 ASN A N 1
ATOM 1655 C CA . ASN A 1 218 ? -9.391 -0.929 -1.260 1.00 98.31 218 ASN A CA 1
ATOM 1656 C C . ASN A 1 218 ? -9.811 -1.999 -0.267 1.00 98.31 218 ASN A C 1
ATOM 1658 O O . ASN A 1 218 ? -9.984 -3.154 -0.650 1.00 98.31 218 ASN A O 1
ATOM 1662 N N . TYR A 1 219 ? -10.046 -1.607 0.981 1.00 98.75 219 TYR A N 1
ATOM 1663 C CA . TYR A 1 219 ? -10.725 -2.439 1.971 1.00 98.75 219 TYR A CA 1
ATOM 1664 C C . TYR A 1 219 ? -11.654 -1.599 2.844 1.00 98.75 219 TYR A C 1
ATOM 1666 O O . TYR A 1 219 ? -11.459 -0.395 2.995 1.00 98.75 219 TYR A O 1
ATOM 1674 N N . THR A 1 220 ? -12.657 -2.238 3.441 1.00 98.75 220 THR A N 1
ATOM 1675 C CA . THR A 1 220 ? -13.640 -1.557 4.284 1.00 98.75 220 THR A CA 1
ATOM 1676 C C . THR A 1 220 ? -13.359 -1.804 5.767 1.00 98.75 220 THR A C 1
ATOM 1678 O O . THR A 1 220 ? -13.165 -2.946 6.198 1.00 98.75 220 THR A O 1
ATOM 1681 N N . ILE A 1 221 ? -13.404 -0.729 6.554 1.00 98.62 221 ILE A N 1
ATOM 1682 C CA . ILE A 1 221 ? -13.482 -0.746 8.016 1.00 98.62 221 ILE A CA 1
ATOM 1683 C C . ILE A 1 221 ? -14.920 -0.421 8.428 1.00 98.62 221 ILE A C 1
ATOM 1685 O O . ILE A 1 221 ? -15.489 0.567 7.971 1.00 98.62 221 ILE A O 1
ATOM 1689 N N . GLN A 1 222 ? -15.496 -1.222 9.316 1.00 98.56 222 GLN A N 1
ATOM 1690 C CA . GLN A 1 222 ? -16.788 -0.976 9.946 1.00 98.56 222 GLN A CA 1
ATOM 1691 C C . GLN A 1 222 ? -16.588 -0.525 11.393 1.00 98.56 222 GLN A C 1
ATOM 1693 O O . GLN A 1 222 ? -15.781 -1.104 12.121 1.00 98.56 222 GLN A O 1
ATOM 1698 N N . THR A 1 223 ? -17.331 0.493 11.820 1.00 98.38 223 THR A N 1
ATOM 1699 C CA . THR A 1 223 ? -17.281 1.012 13.190 1.00 98.38 223 THR A CA 1
ATOM 1700 C C . THR A 1 223 ? -18.487 0.554 14.003 1.00 98.38 223 THR A C 1
ATOM 1702 O O . THR A 1 223 ? -19.617 0.522 13.513 1.00 98.38 223 THR A O 1
ATOM 1705 N N . GLU A 1 224 ? -18.287 0.273 15.288 1.00 97.25 224 GLU A N 1
ATOM 1706 C CA . GLU A 1 224 ? -19.371 -0.064 16.216 1.00 97.25 224 GLU A CA 1
ATOM 1707 C C . GLU A 1 224 ? -19.268 0.758 17.497 1.00 97.25 224 GLU A C 1
ATOM 1709 O O . GLU A 1 224 ? -18.185 0.983 18.033 1.00 97.25 224 GLU A O 1
ATOM 1714 N N . ARG A 1 225 ? -20.411 1.215 18.019 1.00 95.88 225 ARG A N 1
ATOM 1715 C CA . ARG A 1 225 ? -20.444 2.005 19.255 1.00 95.88 225 ARG A CA 1
ATOM 1716 C C . ARG A 1 225 ? -20.058 1.137 20.447 1.00 95.88 225 ARG A C 1
ATOM 1718 O O . ARG A 1 225 ? -20.641 0.076 20.659 1.00 95.88 225 ARG A O 1
ATOM 1725 N N . MET A 1 226 ? -19.193 1.660 21.312 1.00 91.19 226 MET A N 1
ATOM 1726 C CA . MET A 1 226 ? -18.959 1.087 22.632 1.00 91.19 226 MET A CA 1
ATOM 1727 C C . MET A 1 226 ? -19.761 1.810 23.708 1.00 91.19 226 MET A C 1
ATOM 1729 O O . MET A 1 226 ? -19.592 3.001 23.956 1.00 91.19 226 MET A O 1
ATOM 1733 N N . ASN A 1 227 ? -20.589 1.052 24.423 1.00 78.38 227 ASN A N 1
ATOM 1734 C CA . ASN A 1 227 ? -21.404 1.574 25.524 1.00 78.38 227 ASN A CA 1
ATOM 1735 C C . ASN A 1 227 ? -20.624 1.727 26.846 1.00 78.38 227 ASN A C 1
ATOM 1737 O O . ASN A 1 227 ? -21.184 2.173 27.845 1.00 78.38 227 ASN A O 1
ATOM 1741 N N . LYS A 1 228 ? -19.342 1.342 26.880 1.00 71.12 228 LYS A N 1
ATOM 1742 C CA . LYS A 1 228 ? -18.473 1.402 28.063 1.00 71.12 228 LYS A CA 1
ATOM 1743 C C . LYS A 1 228 ? -17.278 2.319 27.798 1.00 71.12 228 LYS A C 1
ATOM 1745 O O . LYS A 1 228 ? -16.835 2.463 26.662 1.00 71.12 228 LYS A O 1
ATOM 1750 N N . SER A 1 229 ? -16.749 2.944 28.848 1.00 65.00 229 SER A N 1
ATOM 1751 C CA . SER A 1 229 ? -15.490 3.688 28.764 1.00 65.00 229 SER A CA 1
ATOM 1752 C C . SER A 1 229 ? -14.329 2.747 28.441 1.00 65.00 229 SER A C 1
ATOM 1754 O O . SER A 1 229 ? -14.200 1.696 29.076 1.00 65.00 229 SER A O 1
ATOM 1756 N N . ILE A 1 230 ? -13.467 3.147 27.506 1.00 65.31 230 ILE A N 1
ATOM 1757 C CA . ILE A 1 230 ? -12.219 2.435 27.221 1.00 65.31 230 ILE A CA 1
ATOM 1758 C C . ILE A 1 230 ? -11.281 2.617 28.410 1.00 65.31 230 ILE A C 1
ATOM 1760 O O . ILE A 1 230 ? -10.833 3.727 28.694 1.00 65.31 230 ILE A O 1
ATOM 1764 N N . THR A 1 231 ? -10.969 1.525 29.102 1.00 60.16 231 THR A N 1
ATOM 1765 C CA . THR A 1 231 ? -9.936 1.516 30.139 1.00 60.16 231 THR A CA 1
ATOM 1766 C C . THR A 1 231 ? -8.672 0.908 29.542 1.00 60.16 231 THR A C 1
ATOM 1768 O O . THR A 1 231 ? -8.509 -0.310 29.554 1.00 60.16 231 THR A O 1
ATOM 1771 N N . LYS A 1 232 ? -7.769 1.737 29.004 1.00 59.84 232 LYS A N 1
ATOM 1772 C CA . LYS A 1 232 ? -6.458 1.246 28.551 1.00 59.84 232 LYS A CA 1
ATOM 1773 C C . LYS A 1 232 ? -5.673 0.701 29.755 1.00 59.84 232 LYS A C 1
ATOM 1775 O O . LYS A 1 232 ? -5.612 1.390 30.780 1.00 59.84 232 LYS A O 1
ATOM 1780 N N . PRO A 1 233 ? -5.064 -0.499 29.674 1.00 56.62 233 PRO A N 1
ATOM 1781 C CA . PRO A 1 233 ? -4.181 -0.982 30.728 1.00 56.62 233 PRO A CA 1
ATOM 1782 C C . PRO A 1 233 ? -3.047 0.021 30.932 1.00 56.62 233 PRO A C 1
ATOM 1784 O O . PRO A 1 233 ? -2.441 0.483 29.965 1.00 56.62 233 PRO A O 1
ATOM 1787 N N . SER A 1 234 ? -2.741 0.369 32.182 1.00 58.69 234 SER A N 1
ATOM 1788 C CA . SER A 1 234 ? -1.579 1.216 32.442 1.00 58.69 234 SER A CA 1
ATOM 1789 C C . SER A 1 234 ? -0.302 0.484 32.020 1.00 58.69 234 SER A C 1
ATOM 1791 O O . SER A 1 234 ? -0.221 -0.745 32.105 1.00 58.69 234 SER A O 1
ATOM 1793 N N . LEU A 1 235 ? 0.726 1.234 31.614 1.00 51.53 235 LEU A N 1
ATOM 1794 C CA . LEU A 1 235 ? 2.036 0.671 31.271 1.00 51.53 235 LEU A CA 1
ATOM 1795 C C . LEU A 1 235 ? 2.579 -0.233 32.397 1.00 51.53 235 LEU A C 1
ATOM 1797 O O . LEU A 1 235 ? 3.146 -1.288 32.129 1.00 51.53 235 LEU A O 1
ATOM 1801 N N . MET A 1 236 ? 2.321 0.120 33.663 1.00 47.81 236 MET A N 1
ATOM 1802 C CA . MET A 1 236 ? 2.665 -0.720 34.816 1.00 47.81 236 MET A CA 1
ATOM 1803 C C . MET A 1 236 ? 1.928 -2.062 34.836 1.00 47.81 236 MET A C 1
ATOM 1805 O O . MET A 1 236 ? 2.512 -3.068 35.228 1.00 47.81 236 MET A O 1
ATOM 1809 N N . MET A 1 237 ? 0.665 -2.099 34.412 1.00 53.62 237 MET A N 1
ATOM 1810 C CA . MET A 1 237 ? -0.134 -3.323 34.369 1.00 53.62 237 MET A CA 1
ATOM 1811 C C . MET A 1 237 ? 0.371 -4.278 33.278 1.00 53.62 237 MET A C 1
ATOM 1813 O O . MET A 1 237 ? 0.465 -5.483 33.510 1.00 53.62 237 MET A O 1
ATOM 1817 N N . VAL A 1 238 ? 0.780 -3.734 32.126 1.00 61.50 238 VAL A N 1
ATOM 1818 C CA . VAL A 1 238 ? 1.410 -4.504 31.038 1.00 61.50 238 VAL A CA 1
ATOM 1819 C C . VAL A 1 238 ? 2.778 -5.040 31.471 1.00 61.50 238 VAL A C 1
ATOM 1821 O O . VAL A 1 238 ? 3.044 -6.233 31.321 1.00 61.50 238 VAL A O 1
ATOM 1824 N N . ILE A 1 239 ? 3.623 -4.202 32.086 1.00 57.06 239 ILE A N 1
ATOM 1825 C CA . ILE A 1 239 ? 4.928 -4.622 32.626 1.00 57.06 239 ILE A CA 1
ATOM 1826 C C . ILE A 1 239 ? 4.749 -5.719 33.684 1.00 57.06 239 ILE A C 1
ATOM 1828 O O . ILE A 1 239 ? 5.446 -6.733 33.638 1.00 57.06 239 ILE A O 1
ATOM 1832 N N . ALA A 1 240 ? 3.791 -5.568 34.601 1.00 58.50 240 ALA A N 1
ATOM 1833 C CA . ALA A 1 240 ? 3.502 -6.578 35.616 1.00 58.50 240 ALA A CA 1
ATOM 1834 C C . ALA A 1 240 ? 3.097 -7.922 34.986 1.00 58.50 240 ALA A C 1
ATOM 1836 O O . ALA A 1 240 ? 3.598 -8.967 35.403 1.00 58.50 240 ALA A O 1
ATOM 1837 N N . ALA A 1 241 ? 2.256 -7.912 33.947 1.00 60.69 241 ALA A N 1
ATOM 1838 C CA . ALA A 1 241 ? 1.852 -9.126 33.238 1.00 60.69 241 ALA A CA 1
ATOM 1839 C C . ALA A 1 241 ? 3.032 -9.822 32.529 1.00 60.69 241 ALA A C 1
ATOM 1841 O O . ALA A 1 241 ? 3.153 -11.051 32.593 1.00 60.69 241 ALA A O 1
ATOM 1842 N N . ILE A 1 242 ? 3.940 -9.059 31.911 1.00 69.81 242 ILE A N 1
ATOM 1843 C CA . ILE A 1 242 ? 5.155 -9.597 31.273 1.00 69.81 242 ILE A CA 1
ATOM 1844 C C . ILE A 1 242 ? 6.087 -10.220 32.321 1.00 69.81 242 ILE A C 1
ATOM 1846 O O . ILE A 1 242 ? 6.555 -11.345 32.135 1.00 69.81 242 ILE A O 1
ATOM 1850 N N . VAL A 1 243 ? 6.318 -9.541 33.449 1.00 68.62 243 VAL A N 1
ATOM 1851 C CA . VAL A 1 243 ? 7.167 -10.050 34.542 1.00 68.62 243 VAL A CA 1
ATOM 1852 C C . VAL A 1 243 ? 6.602 -11.348 35.119 1.00 68.62 243 VAL A C 1
ATOM 1854 O O . VAL A 1 243 ? 7.341 -12.320 35.282 1.00 68.62 243 VAL A O 1
ATOM 1857 N N . VAL A 1 244 ? 5.291 -11.411 35.367 1.00 74.69 244 VAL A N 1
ATOM 1858 C CA . VAL A 1 244 ? 4.623 -12.635 35.838 1.00 74.69 244 VAL A CA 1
ATOM 1859 C C . VAL A 1 244 ? 4.789 -13.771 34.825 1.00 74.69 244 VAL A C 1
ATOM 1861 O O . VAL A 1 244 ? 5.123 -14.893 35.207 1.00 74.69 244 VAL A O 1
ATOM 1864 N N . SER A 1 245 ? 4.640 -13.481 33.532 1.00 66.50 245 SER A N 1
ATOM 1865 C CA . SER A 1 245 ? 4.799 -14.475 32.463 1.00 66.50 245 SER A CA 1
ATOM 1866 C C . SER A 1 245 ? 6.227 -15.030 32.394 1.00 66.50 245 SER A C 1
ATOM 1868 O O . SER A 1 245 ? 6.417 -16.247 32.332 1.00 66.50 245 SER A O 1
ATOM 1870 N N . LEU A 1 246 ? 7.245 -14.169 32.493 1.00 72.31 246 LEU A N 1
ATOM 1871 C CA . LEU A 1 246 ? 8.656 -14.577 32.519 1.00 72.31 246 LEU A CA 1
ATOM 1872 C C . LEU A 1 246 ? 8.999 -15.419 33.757 1.00 72.31 246 LEU A C 1
ATOM 1874 O O . LEU A 1 246 ? 9.715 -16.417 33.642 1.00 72.31 246 LEU A O 1
ATOM 1878 N N . LEU A 1 247 ? 8.452 -15.073 34.927 1.00 76.38 247 LEU A N 1
ATOM 1879 C CA . LEU A 1 247 ? 8.632 -15.849 36.159 1.00 76.38 247 LEU A CA 1
ATOM 1880 C C . LEU A 1 247 ? 8.015 -17.250 36.051 1.00 76.38 247 LEU A C 1
ATOM 1882 O O . LEU A 1 247 ? 8.631 -18.227 36.485 1.00 76.38 247 LEU A O 1
ATOM 1886 N N . ILE A 1 248 ? 6.842 -17.376 35.424 1.00 77.12 248 ILE A N 1
ATOM 1887 C CA . ILE A 1 248 ? 6.200 -18.674 35.169 1.00 77.12 248 ILE A CA 1
ATOM 1888 C C . ILE A 1 248 ? 7.065 -19.523 34.228 1.00 77.12 248 ILE A C 1
ATOM 1890 O O . ILE A 1 248 ? 7.314 -20.697 34.514 1.00 77.12 248 ILE A O 1
ATOM 1894 N N . VAL A 1 249 ? 7.583 -18.941 33.143 1.00 77.12 249 VAL A N 1
ATOM 1895 C CA . VAL A 1 249 ? 8.480 -19.642 32.206 1.00 77.12 249 VAL A CA 1
ATOM 1896 C C . VAL A 1 249 ? 9.752 -20.116 32.916 1.00 77.12 249 VAL A C 1
ATOM 1898 O O . VAL A 1 249 ? 10.124 -21.288 32.794 1.00 77.12 249 VAL A O 1
ATOM 1901 N N . ALA A 1 250 ? 10.383 -19.257 33.719 1.00 75.56 250 ALA A N 1
ATOM 1902 C CA . ALA A 1 250 ? 11.565 -19.614 34.501 1.00 75.56 250 ALA A CA 1
ATOM 1903 C C . ALA A 1 250 ? 11.278 -20.766 35.481 1.00 75.56 250 ALA A C 1
ATOM 1905 O O . ALA A 1 250 ? 12.033 -21.742 35.531 1.00 75.56 250 ALA A O 1
ATOM 1906 N N . ALA A 1 251 ? 10.153 -20.717 36.201 1.00 78.25 251 ALA A N 1
ATOM 1907 C CA . ALA A 1 251 ? 9.738 -21.776 37.120 1.00 78.25 251 ALA A CA 1
ATOM 1908 C C . ALA A 1 251 ? 9.503 -23.118 36.401 1.00 78.25 251 ALA A C 1
ATOM 1910 O O . ALA A 1 251 ? 9.938 -24.166 36.887 1.00 78.25 251 ALA A O 1
ATOM 1911 N N . VAL A 1 252 ? 8.889 -23.103 35.212 1.00 78.75 252 VAL A N 1
ATOM 1912 C CA . VAL A 1 252 ? 8.681 -24.307 34.386 1.00 78.75 252 VAL A CA 1
ATOM 1913 C C . VAL A 1 252 ? 10.011 -24.893 33.906 1.00 78.75 252 VAL A C 1
ATOM 1915 O O . VAL A 1 252 ? 10.186 -26.114 33.945 1.00 78.75 252 VAL A O 1
ATOM 1918 N N . ILE A 1 253 ? 10.970 -24.059 33.493 1.00 75.75 253 ILE A N 1
ATOM 1919 C CA . ILE A 1 253 ? 12.314 -24.506 33.088 1.00 75.75 253 ILE A CA 1
ATOM 1920 C C . ILE A 1 253 ? 13.042 -25.152 34.271 1.00 75.75 253 ILE A C 1
ATOM 1922 O O . ILE A 1 253 ? 13.577 -26.256 34.133 1.00 75.75 253 ILE A O 1
ATOM 1926 N N . ILE A 1 254 ? 13.023 -24.511 35.443 1.00 76.81 254 ILE A N 1
ATOM 1927 C CA . ILE A 1 254 ? 13.646 -25.031 36.670 1.00 76.81 254 ILE A CA 1
ATOM 1928 C C . ILE A 1 254 ? 13.015 -26.371 37.066 1.00 76.81 254 ILE A C 1
ATOM 1930 O O . ILE A 1 254 ? 13.726 -27.338 37.347 1.00 76.81 254 ILE A O 1
ATOM 1934 N N . PHE A 1 255 ? 11.686 -26.468 37.034 1.00 74.50 255 PHE A N 1
ATOM 1935 C CA . PHE A 1 255 ? 10.964 -27.696 37.363 1.00 74.50 255 PHE A CA 1
ATOM 1936 C C . PHE A 1 255 ? 11.250 -28.833 36.370 1.00 74.50 255 PHE A C 1
ATOM 1938 O O . PHE A 1 255 ? 11.461 -29.979 36.774 1.00 74.50 255 PHE A O 1
ATOM 1945 N N . ARG A 1 256 ? 11.327 -28.531 35.066 1.00 69.56 256 ARG A N 1
ATOM 1946 C CA . ARG A 1 256 ? 11.711 -29.504 34.028 1.00 69.56 256 ARG A CA 1
ATOM 1947 C C . ARG A 1 256 ? 13.156 -29.977 34.184 1.00 69.56 256 ARG A C 1
ATOM 1949 O O . ARG A 1 256 ? 13.406 -31.165 33.995 1.00 69.56 256 ARG A O 1
ATOM 1956 N N . ARG A 1 257 ? 14.088 -29.093 34.557 1.00 68.56 257 ARG A N 1
ATOM 1957 C CA . ARG A 1 257 ? 15.483 -29.464 34.857 1.00 68.56 257 ARG A CA 1
ATOM 1958 C C . ARG A 1 257 ? 15.569 -30.377 36.082 1.00 68.56 257 ARG A C 1
ATOM 1960 O O . ARG A 1 257 ? 16.208 -31.419 35.991 1.00 68.56 257 ARG A O 1
ATOM 1967 N N . LYS A 1 258 ? 14.849 -30.069 37.169 1.00 69.38 258 LYS A N 1
ATOM 1968 C CA . LYS A 1 258 ? 14.786 -30.933 38.367 1.00 69.38 258 LYS A CA 1
ATOM 1969 C C . LYS A 1 258 ? 14.219 -32.330 38.079 1.00 69.38 258 LYS A C 1
ATOM 1971 O O . LYS A 1 258 ? 14.675 -33.292 38.677 1.00 69.38 258 LYS A O 1
ATOM 1976 N N . ARG A 1 259 ? 13.265 -32.464 37.148 1.00 62.38 259 ARG A N 1
ATOM 1977 C CA . ARG A 1 259 ? 12.708 -33.772 36.743 1.00 62.38 259 ARG A CA 1
ATOM 1978 C C . ARG A 1 259 ? 13.613 -34.617 35.842 1.00 62.38 259 ARG A C 1
ATOM 1980 O O . ARG A 1 259 ? 13.346 -35.803 35.724 1.00 62.38 259 ARG A O 1
ATOM 1987 N N . LYS A 1 260 ? 14.611 -34.030 35.173 1.00 59.88 260 LYS A N 1
ATOM 1988 C CA . LYS A 1 260 ? 15.560 -34.768 34.316 1.00 59.88 260 LYS A CA 1
ATOM 1989 C C . LYS A 1 260 ? 16.822 -35.230 35.060 1.00 59.88 260 LYS A C 1
ATOM 1991 O O . LYS A 1 260 ? 17.613 -35.955 34.475 1.00 59.88 260 LYS A O 1
ATOM 1996 N N . GLY A 1 261 ? 17.020 -34.786 36.303 1.00 53.00 261 GLY A N 1
ATOM 1997 C CA . GLY A 1 261 ? 18.144 -35.169 37.168 1.00 53.00 261 GLY A CA 1
ATOM 1998 C C . GLY A 1 261 ? 17.787 -36.201 38.246 1.00 53.00 261 GLY A C 1
ATOM 1999 O O . GLY A 1 261 ? 18.457 -36.233 39.272 1.00 53.00 261 GLY A O 1
ATOM 2000 N N . LEU A 1 262 ? 16.717 -36.975 38.037 1.00 44.25 262 LEU A N 1
ATOM 2001 C CA . LEU A 1 262 ? 16.236 -38.075 38.880 1.00 44.25 262 LEU A CA 1
ATOM 2002 C C . LEU A 1 262 ? 16.058 -39.320 38.012 1.00 44.25 262 LEU A C 1
ATOM 2004 O O . LEU 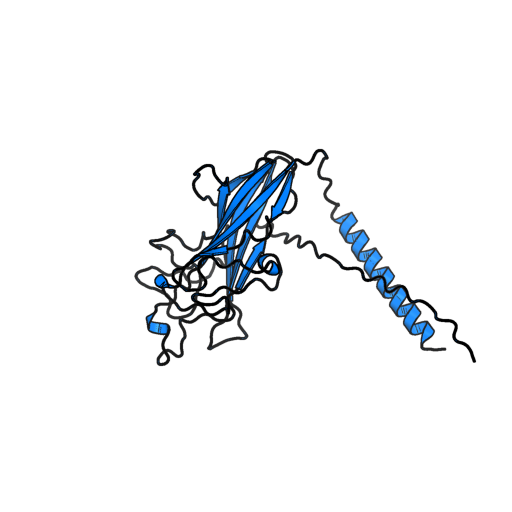A 1 262 ? 15.506 -39.153 36.898 1.00 44.25 262 LEU A O 1
#

pLDDT: mean 85.83, std 20.25, range [29.86, 98.88]